Protein AF-A0A816H040-F1 (afdb_monomer_lite)

Radius of gyration: 52.84 Å; chains: 1; bounding box: 89×34×152 Å

Sequence (309 aa):
RAFEEQKEHPLVVIYVFGHQNGRIRNEDIVTFQAIHNAYTLSPDSLIIIVNGLPPDRPNTYNKKTRAALIDLLGMKLDQICYIDHLNSVDIHQEDVRKYLIDTILNVHPRIHIKTNNINLMSDDIFELKDDLDILKIQINNERYEHEDVIGSMEREYEAVQRLSVLRRLFCQGKADLYRLKSFREQERHLISVIGQWEAEEIAYADDHSSDHYILAVTNKQDAQEQLTKNFAIQCQINVALNVCQKDIEQICFELEQIYDGRFDRGYEPIREYYVLLDNLRFDPTVIDVQHDFISNLCAFTCRRYGNID

pLDDT: mean 76.69, std 12.18, range [34.47, 95.88]

Foldseek 3Di:
DPPPCPPQDFAAAEQEADDAALDGDPVSLVVVLLVCLQKVDDLLRYAYERAQHDPPDDPCVVVVVQVVCCVSNVHDHPHYHYYNHCDDPDPCNVVVVVVVVVSNVNGDTGGIDGDDDRDDCVVVVVVVVVVVVVVVVVVVVVVVVVVVVVLVVVLVVVLVVLLVVLVVLLVVLVVLLLVLLVLVVLLVVLVVLLVVLVVVLVVCVVPPPPPVNVVSVVVSVVSVVVNVVSVVSNVVSLVSLVVSLVSNLVSVVVNCVSVVVDPDPPPVSVVVVVVSLVCQVPVPSNVVVVDVSNVVSVVSCCVVPVPPD

Secondary structure (DSSP, 8-state):
--S-------B-EEEEE-SSTTPPPHHHHHHHHHHHHHB---GGGEEEEEES--TT--TTHHHHHHHHHHHHHTS---EEEEES-SS--STTHHHHHHHHHHHHHTS--B---B-S----HHHHHHHHHHHHHHHHHHHHHHHHHHHHHHHHHHHHHHHHHHHHHHHHHHHHHHHHHHHHHHHHHHHHHHHHHHHHHHHHHHHHTTS--HHHHHHHHHHHHHHHHHHHHHHHHHHHHHHHHHHHHHHHHHHHHHHHHHTTT---TT-HHHHHHHHHHHHHHT-HHHHTT--HHHHHHHHHHHHHHTT--

Structure (mmCIF, N/CA/C/O backbone):
data_AF-A0A816H040-F1
#
_entry.id   AF-A0A816H040-F1
#
loop_
_atom_site.group_PDB
_atom_site.id
_atom_site.type_symbol
_atom_site.label_atom_id
_atom_site.label_alt_id
_atom_site.label_comp_id
_atom_site.label_asym_id
_atom_site.label_entity_id
_atom_site.label_seq_id
_atom_site.pdbx_PDB_ins_code
_atom_site.Cartn_x
_atom_site.Cartn_y
_atom_site.Cartn_z
_atom_site.occupancy
_atom_site.B_iso_or_equiv
_atom_site.auth_seq_id
_atom_site.auth_comp_id
_atom_site.auth_asym_id
_atom_site.auth_atom_id
_atom_site.pdbx_PDB_model_num
ATOM 1 N N . ARG A 1 1 ? -1.262 -13.563 61.301 1.00 40.53 1 ARG A N 1
ATOM 2 C CA . ARG A 1 1 ? -1.978 -14.601 62.092 1.00 40.53 1 ARG A CA 1
ATOM 3 C C . ARG A 1 1 ? -2.795 -13.997 63.254 1.00 40.53 1 ARG A C 1
ATOM 5 O O . ARG A 1 1 ? -2.805 -14.558 64.337 1.00 40.53 1 ARG A O 1
ATOM 12 N N . ALA A 1 2 ? -3.500 -12.875 63.052 1.00 34.47 2 ALA A N 1
ATOM 13 C CA . ALA A 1 2 ? -4.364 -12.293 64.094 1.00 34.47 2 ALA A CA 1
ATOM 14 C C . ALA A 1 2 ? -5.524 -11.441 63.528 1.00 34.47 2 ALA A C 1
ATOM 16 O O . ALA A 1 2 ? -5.900 -10.456 64.146 1.00 34.47 2 ALA A O 1
ATOM 17 N N . PHE A 1 3 ? -6.058 -11.779 62.345 1.00 35.56 3 PHE A N 1
ATOM 18 C CA . PHE A 1 3 ? -7.178 -11.046 61.722 1.00 35.56 3 PHE A CA 1
ATOM 19 C C . PHE A 1 3 ? -8.065 -11.926 60.813 1.00 35.56 3 PHE A C 1
ATOM 21 O O . PHE A 1 3 ? -8.621 -11.440 59.840 1.00 35.56 3 PHE A O 1
ATOM 28 N N . GLU A 1 4 ? -8.214 -13.222 61.101 1.00 39.16 4 GLU A N 1
ATOM 29 C CA . GLU A 1 4 ? -9.004 -14.138 60.248 1.00 39.16 4 GLU A CA 1
ATOM 30 C C . GLU A 1 4 ? -9.988 -14.997 61.048 1.00 39.16 4 GLU A C 1
ATOM 32 O O . GLU A 1 4 ? -10.098 -16.198 60.856 1.00 39.16 4 GLU A O 1
ATOM 37 N N . GLU A 1 5 ? -10.744 -14.360 61.936 1.00 41.06 5 GLU A N 1
ATOM 38 C CA . GLU A 1 5 ? -12.067 -14.862 62.316 1.00 41.06 5 GLU A CA 1
ATOM 39 C C . GLU A 1 5 ? -13.036 -13.675 62.300 1.00 41.06 5 GLU A C 1
ATOM 41 O O . GLU A 1 5 ? -13.530 -13.215 63.330 1.00 41.06 5 GLU A O 1
ATOM 46 N N . GLN A 1 6 ? -13.289 -13.118 61.108 1.00 48.69 6 GLN A N 1
ATOM 47 C CA . GLN A 1 6 ? -14.525 -12.365 60.908 1.00 48.69 6 GLN A CA 1
ATOM 48 C C . GLN A 1 6 ? -15.658 -13.377 61.050 1.00 48.69 6 GLN A C 1
ATOM 50 O O . GLN A 1 6 ? -15.908 -14.169 60.147 1.00 48.69 6 GLN A O 1
ATOM 55 N N . LYS A 1 7 ? -16.312 -13.389 62.216 1.00 52.31 7 LYS A N 1
ATOM 56 C CA . LYS A 1 7 ? -17.579 -14.098 62.384 1.00 52.31 7 LYS A CA 1
ATOM 57 C C . LYS A 1 7 ? -18.504 -13.647 61.261 1.00 52.31 7 LYS A C 1
ATOM 59 O O . LYS A 1 7 ? -18.807 -12.461 61.142 1.00 52.31 7 LYS A O 1
ATOM 64 N N . GLU A 1 8 ? -18.906 -14.591 60.425 1.00 66.25 8 GLU A N 1
ATOM 65 C CA . GLU A 1 8 ? -19.856 -14.359 59.351 1.00 66.25 8 GLU A CA 1
ATOM 66 C C . GLU A 1 8 ? -21.200 -13.976 59.975 1.00 66.25 8 GLU A C 1
ATOM 68 O O . GLU A 1 8 ? -21.950 -14.812 60.482 1.00 66.25 8 GLU A O 1
ATOM 73 N N . HIS A 1 9 ? -21.473 -12.677 60.023 1.00 72.62 9 HIS A N 1
ATOM 74 C CA . HIS A 1 9 ? -22.739 -12.171 60.520 1.00 72.62 9 HIS A CA 1
ATOM 75 C C . HIS A 1 9 ? -23.767 -12.209 59.388 1.00 72.62 9 HIS A C 1
ATOM 77 O O . HIS A 1 9 ? -23.449 -11.821 58.263 1.00 72.62 9 HIS A O 1
ATOM 83 N N . PRO A 1 10 ? -24.996 -12.676 59.651 1.00 82.31 10 PRO A N 1
ATOM 84 C CA . PRO A 1 10 ? -26.042 -12.633 58.650 1.00 82.31 10 PRO A CA 1
ATOM 85 C C . PRO A 1 10 ? -26.459 -11.173 58.418 1.00 82.31 10 PRO A C 1
ATOM 87 O O . PRO A 1 10 ? -26.699 -10.422 59.365 1.00 82.31 10 PRO A O 1
ATOM 90 N N . LEU A 1 11 ? -26.518 -10.768 57.151 1.00 85.38 11 LEU A N 1
ATOM 91 C CA . LEU A 1 11 ? -26.753 -9.396 56.706 1.00 85.38 11 LEU A CA 1
ATOM 92 C C . LEU A 1 11 ? -27.928 -9.346 55.723 1.00 85.38 11 LEU A C 1
ATOM 94 O O . LEU A 1 11 ? -28.229 -10.316 55.020 1.00 85.38 11 LEU A O 1
ATOM 98 N N . VAL A 1 12 ? -28.576 -8.185 55.672 1.00 87.00 12 VAL A N 1
ATOM 99 C CA . VAL A 1 12 ? -29.529 -7.813 54.622 1.00 87.00 12 VAL A CA 1
ATOM 100 C C . VAL A 1 12 ? -28.798 -6.915 53.635 1.00 87.00 12 VAL A C 1
ATOM 102 O O . VAL A 1 12 ? -28.143 -5.953 54.041 1.00 87.00 12 VAL A O 1
ATOM 105 N N . VAL A 1 13 ? -28.897 -7.229 52.347 1.00 88.06 13 VAL A N 1
ATOM 106 C CA . VAL A 1 13 ? -28.275 -6.442 51.281 1.00 88.06 13 VAL A CA 1
ATOM 107 C C . VAL A 1 13 ? -29.323 -5.517 50.692 1.00 88.06 13 VAL A C 1
ATOM 109 O O . VAL A 1 13 ? -30.398 -5.956 50.294 1.00 88.06 13 VAL A O 1
ATOM 112 N N . ILE A 1 14 ? -29.006 -4.228 50.643 1.00 90.00 14 ILE A N 1
ATOM 113 C CA . ILE A 1 14 ? -29.866 -3.211 50.047 1.00 90.00 14 ILE A CA 1
ATOM 114 C C . ILE A 1 14 ? -29.161 -2.694 48.802 1.00 90.00 14 ILE A C 1
ATOM 116 O O . ILE A 1 14 ? -28.048 -2.176 48.896 1.00 90.00 14 ILE A O 1
ATOM 120 N N . TYR A 1 15 ? -29.813 -2.819 47.649 1.00 90.50 15 TYR A N 1
ATOM 121 C CA . TYR A 1 15 ? -29.325 -2.251 46.398 1.00 90.50 15 TYR A CA 1
ATOM 122 C C . TYR A 1 15 ? -30.301 -1.202 45.879 1.00 90.50 15 TYR A C 1
ATOM 124 O O . TYR A 1 15 ? -31.505 -1.445 45.788 1.00 90.50 15 TYR A O 1
ATOM 132 N N . VAL A 1 16 ? -29.782 -0.024 45.543 1.00 89.19 16 VAL A N 1
ATOM 133 C CA . VAL A 1 16 ? -30.593 1.127 45.145 1.00 89.19 16 VAL A CA 1
ATOM 134 C C . VAL A 1 16 ? -30.378 1.408 43.663 1.00 89.19 16 VAL A C 1
ATOM 136 O O . VAL A 1 16 ? -29.292 1.813 43.261 1.00 89.19 16 VAL A O 1
ATOM 139 N N . PHE A 1 17 ? -31.423 1.226 42.859 1.00 87.56 17 PHE A N 1
ATOM 140 C CA . PHE A 1 17 ? -31.475 1.673 41.470 1.00 87.56 17 PHE A CA 1
ATOM 141 C C . PHE A 1 17 ? -32.019 3.098 41.385 1.00 87.56 17 PHE A C 1
ATOM 143 O O . PHE A 1 17 ? -33.023 3.437 42.020 1.00 87.56 17 PHE A O 1
ATOM 150 N N . GLY A 1 18 ? -31.415 3.898 40.508 1.00 72.38 18 GLY A N 1
ATOM 151 C CA . GLY A 1 18 ? -31.935 5.205 40.125 1.00 72.38 18 GLY A CA 1
ATOM 152 C C . GLY A 1 18 ? -31.454 6.363 41.004 1.00 72.38 18 GLY A C 1
ATOM 153 O O . GLY A 1 18 ? -31.547 6.360 42.233 1.00 72.38 18 GLY A O 1
ATOM 154 N N . HIS A 1 19 ? -30.977 7.409 40.328 1.00 63.38 19 HIS A N 1
ATOM 155 C CA . HIS A 1 19 ? -30.648 8.705 40.931 1.00 63.38 19 HIS A CA 1
ATOM 156 C C . HIS A 1 19 ? -31.547 9.842 40.405 1.00 63.38 19 HIS A C 1
ATOM 158 O O . HIS A 1 19 ? -31.715 10.853 41.078 1.00 63.38 19 HIS A O 1
ATOM 164 N N . GLN A 1 20 ? -32.156 9.678 39.219 1.00 66.50 20 GLN A N 1
ATOM 165 C CA . GLN A 1 20 ? -33.060 10.647 38.581 1.00 66.50 20 GLN A CA 1
ATOM 166 C C . GLN A 1 20 ? -34.203 9.918 37.847 1.00 66.50 20 GLN A C 1
ATOM 168 O O . GLN A 1 20 ? -33.944 9.062 36.998 1.00 66.50 20 GLN A O 1
ATOM 173 N N . ASN A 1 21 ? -35.458 10.269 38.146 1.00 66.69 21 ASN A N 1
ATOM 174 C CA . ASN A 1 21 ? -36.687 9.774 37.497 1.00 66.69 21 ASN A CA 1
ATOM 175 C C . ASN A 1 21 ? -36.922 8.247 37.538 1.00 66.69 21 ASN A C 1
ATOM 177 O O . ASN A 1 21 ? -37.656 7.721 36.700 1.00 66.69 21 ASN A O 1
ATOM 181 N N . GLY A 1 22 ? -36.299 7.510 38.467 1.00 69.56 22 GLY A N 1
ATOM 182 C CA . GLY A 1 22 ? -36.581 6.086 38.688 1.00 69.56 22 GLY A CA 1
ATOM 183 C C . GLY A 1 22 ? -36.179 5.182 37.526 1.00 69.56 22 GLY A C 1
ATOM 184 O O . GLY A 1 22 ? -36.571 4.014 37.491 1.00 69.56 22 GLY A O 1
ATOM 185 N N . ARG A 1 23 ? -35.418 5.720 36.564 1.00 81.25 23 ARG A N 1
ATOM 186 C CA . ARG A 1 23 ? -34.967 5.004 35.375 1.00 81.25 23 ARG A CA 1
ATOM 187 C C . ARG A 1 23 ? -33.744 4.166 35.723 1.00 81.25 23 ARG A C 1
ATOM 189 O O . ARG A 1 23 ? -32.697 4.711 36.056 1.00 81.25 23 ARG A O 1
ATOM 196 N N . ILE A 1 24 ? -33.892 2.854 35.581 1.00 84.88 24 ILE A N 1
ATOM 197 C CA . ILE A 1 24 ? -32.794 1.889 35.664 1.00 84.88 24 ILE A CA 1
ATOM 198 C C . ILE A 1 24 ? -31.878 2.121 34.463 1.00 84.88 24 ILE A C 1
ATOM 200 O O . ILE A 1 24 ? -32.357 2.137 33.321 1.00 84.88 24 ILE A O 1
ATOM 204 N N . ARG A 1 25 ? -30.586 2.336 34.709 1.00 85.31 25 ARG A N 1
ATOM 205 C CA . ARG A 1 25 ? -29.590 2.458 33.642 1.00 85.31 25 ARG A CA 1
ATOM 206 C C . ARG A 1 25 ? -28.792 1.168 33.494 1.00 85.31 25 ARG A C 1
ATOM 208 O O . ARG A 1 25 ? -28.748 0.343 34.403 1.00 85.31 25 ARG A O 1
ATOM 215 N N . ASN A 1 26 ? -28.147 1.004 32.343 1.00 84.56 26 ASN A N 1
ATOM 216 C CA . ASN A 1 26 ? -27.329 -0.178 32.080 1.00 84.56 26 ASN A CA 1
ATOM 217 C C . ASN A 1 26 ? -26.145 -0.265 33.052 1.00 84.56 26 ASN A C 1
ATOM 219 O O . ASN A 1 26 ? -25.793 -1.361 33.472 1.00 84.56 26 ASN A O 1
ATOM 223 N N . GLU A 1 27 ? -25.578 0.870 33.469 1.00 84.44 27 GLU A N 1
ATOM 224 C CA . GLU A 1 27 ? -24.453 0.899 34.411 1.00 84.44 27 GLU A CA 1
ATOM 225 C C . GLU A 1 27 ? -24.855 0.362 35.796 1.00 84.44 27 GLU A C 1
ATOM 227 O O . GLU A 1 27 ? -24.084 -0.364 36.429 1.00 84.44 27 GLU A O 1
ATOM 232 N N . ASP A 1 28 ? -26.087 0.652 36.239 1.00 85.62 28 ASP A N 1
ATOM 233 C CA . ASP A 1 28 ? -26.637 0.128 37.495 1.00 85.62 28 ASP A CA 1
ATOM 234 C C . ASP A 1 28 ? -26.821 -1.396 37.429 1.00 85.62 28 ASP A C 1
ATOM 236 O O . ASP A 1 28 ? -26.607 -2.089 38.423 1.00 85.62 28 ASP A O 1
ATOM 240 N N . ILE A 1 29 ? -27.216 -1.924 36.264 1.00 87.12 29 ILE A N 1
ATOM 241 C CA . ILE A 1 29 ? -27.386 -3.368 36.034 1.00 87.12 29 ILE A CA 1
ATOM 242 C C . ILE A 1 29 ? -26.026 -4.062 36.044 1.00 87.12 29 ILE A C 1
ATOM 244 O O . ILE A 1 29 ? -25.868 -5.067 36.732 1.00 87.12 29 ILE A O 1
ATOM 248 N N . VAL A 1 30 ? -25.040 -3.511 35.330 1.00 85.62 30 VAL A N 1
ATOM 249 C CA . VAL A 1 30 ? -23.674 -4.058 35.284 1.00 85.62 30 VAL A CA 1
ATOM 250 C C . VAL A 1 30 ? -23.053 -4.062 36.679 1.00 85.62 30 VAL A C 1
ATOM 252 O O . VAL A 1 30 ? -22.473 -5.063 37.091 1.00 85.62 30 VAL A O 1
ATOM 255 N N . THR A 1 31 ? -23.235 -2.983 37.444 1.00 86.31 31 THR A N 1
ATOM 256 C CA . THR A 1 31 ? -22.734 -2.889 38.822 1.00 86.31 31 THR A CA 1
ATOM 257 C C . THR A 1 31 ? -23.418 -3.906 39.732 1.00 86.31 31 THR A C 1
ATOM 259 O O . THR A 1 31 ? -22.741 -4.607 40.486 1.00 86.31 31 THR A O 1
ATOM 262 N N . PHE A 1 32 ? -24.743 -4.051 39.630 1.00 89.06 32 PHE A N 1
ATOM 263 C CA . PHE A 1 32 ? -25.470 -5.071 40.381 1.00 89.06 32 PHE A CA 1
ATOM 264 C C . PHE A 1 32 ? -24.975 -6.475 40.033 1.00 89.06 32 PHE A C 1
ATOM 266 O O . PHE A 1 32 ? -24.676 -7.247 40.937 1.00 89.06 32 PHE A O 1
ATOM 273 N N . GLN A 1 33 ? -24.862 -6.807 38.745 1.00 87.44 33 GLN A N 1
ATOM 274 C CA . GLN A 1 33 ? -24.402 -8.118 38.288 1.00 87.44 33 GLN A CA 1
ATOM 275 C C . GLN A 1 33 ? -22.971 -8.400 38.748 1.00 87.44 33 GLN A C 1
ATOM 277 O O . GLN A 1 33 ? -22.689 -9.506 39.196 1.00 87.44 33 GLN A O 1
ATOM 282 N N . ALA A 1 34 ? -22.079 -7.408 38.718 1.00 85.56 34 ALA A N 1
ATOM 283 C CA . ALA A 1 34 ? -20.720 -7.558 39.229 1.00 85.56 34 ALA A CA 1
ATOM 284 C C . ALA A 1 34 ? -20.710 -7.885 40.733 1.00 85.56 34 ALA A C 1
ATOM 286 O O . ALA A 1 34 ? -20.011 -8.804 41.160 1.00 85.56 34 ALA A O 1
ATOM 287 N N . ILE A 1 35 ? -21.534 -7.196 41.531 1.00 88.00 35 ILE A N 1
ATOM 288 C CA . ILE A 1 35 ? -21.684 -7.478 42.967 1.00 88.00 35 ILE A CA 1
ATOM 289 C C . ILE A 1 35 ? -22.340 -8.848 43.186 1.00 88.00 35 ILE A C 1
ATOM 291 O O . ILE A 1 35 ? -21.856 -9.626 44.000 1.00 88.00 35 ILE A O 1
ATOM 295 N N . HIS A 1 36 ? -23.399 -9.177 42.449 1.00 87.38 36 HIS A N 1
ATOM 296 C CA . HIS A 1 36 ? -24.105 -10.459 42.533 1.00 87.38 36 HIS A CA 1
ATOM 297 C C . HIS A 1 36 ? -23.237 -11.652 42.103 1.00 87.38 36 HIS A C 1
ATOM 299 O O . HIS A 1 36 ? -23.379 -12.748 42.627 1.00 87.38 36 HIS A O 1
ATOM 305 N N . ASN A 1 37 ? -22.306 -11.451 41.174 1.00 85.12 37 ASN A N 1
ATOM 306 C CA . ASN A 1 37 ? -21.348 -12.481 40.780 1.00 85.12 37 ASN A CA 1
ATOM 307 C C . ASN A 1 37 ? -20.194 -12.602 41.785 1.00 85.12 37 ASN A C 1
ATOM 309 O O . ASN A 1 37 ? -19.606 -13.676 41.925 1.00 85.12 37 ASN A O 1
ATOM 313 N N . ALA A 1 38 ? -19.846 -11.507 42.467 1.00 87.38 38 ALA A N 1
ATOM 314 C CA . ALA A 1 38 ? -18.820 -11.491 43.504 1.00 87.38 38 ALA A CA 1
ATOM 315 C C . ALA A 1 38 ? -19.307 -12.061 44.839 1.00 87.38 38 ALA A C 1
ATOM 317 O O . ALA A 1 38 ? -18.513 -12.673 45.551 1.00 87.38 38 ALA A O 1
ATOM 318 N N . TYR A 1 39 ? -20.586 -11.882 45.163 1.00 86.75 39 TYR A N 1
ATOM 319 C CA . TYR A 1 39 ? -21.227 -12.347 46.388 1.00 86.75 39 TYR A CA 1
ATOM 320 C C . TYR A 1 39 ? -22.420 -13.226 46.036 1.00 86.75 39 TYR A C 1
ATOM 322 O O . TYR A 1 39 ? -23.306 -12.771 45.324 1.00 86.75 39 TYR A O 1
ATOM 330 N N . THR A 1 40 ? -22.515 -14.436 46.586 1.00 82.25 40 THR A N 1
ATOM 331 C CA . THR A 1 40 ? -23.682 -15.315 46.373 1.00 82.25 40 THR A CA 1
ATOM 332 C C . THR A 1 40 ? -24.927 -14.762 47.085 1.00 82.25 40 THR A C 1
ATOM 334 O O . THR A 1 40 ? -25.308 -15.238 48.156 1.00 82.25 40 THR A O 1
ATOM 337 N N . LEU A 1 41 ? -25.548 -13.722 46.518 1.00 85.50 41 LEU A N 1
ATOM 338 C CA . LEU A 1 41 ? -26.665 -13.014 47.140 1.00 85.50 41 LEU A CA 1
ATOM 339 C C . LEU A 1 41 ? -27.923 -13.882 47.126 1.00 85.50 41 LEU A C 1
ATOM 341 O O . LEU A 1 41 ? -28.444 -14.228 46.065 1.00 85.50 41 LEU A O 1
ATOM 345 N N . SER A 1 42 ? -28.452 -14.185 48.312 1.00 85.81 42 SER A N 1
ATOM 346 C CA . SER A 1 42 ? -29.745 -14.862 48.428 1.00 85.81 42 SER A CA 1
ATOM 347 C C . SER A 1 42 ? -30.905 -13.878 48.192 1.00 85.81 42 SER A C 1
ATOM 349 O O . SER A 1 42 ? -30.950 -12.847 48.880 1.00 85.81 42 SER A O 1
ATOM 351 N N . PRO A 1 43 ? -31.872 -14.195 47.301 1.00 86.50 43 PRO A N 1
ATOM 352 C CA . PRO A 1 43 ? -33.068 -13.380 47.063 1.00 86.50 43 PRO A CA 1
ATOM 353 C C . PRO A 1 43 ? -33.827 -13.007 48.343 1.00 86.50 43 PRO A C 1
ATOM 355 O O . PRO A 1 43 ? -34.248 -11.865 48.497 1.00 86.50 43 PRO A O 1
ATOM 358 N N . ASP A 1 44 ? -33.915 -13.941 49.296 1.00 88.12 44 ASP A N 1
ATOM 359 C CA . ASP A 1 44 ? -34.647 -13.785 50.564 1.00 88.12 44 ASP A CA 1
ATOM 360 C C . ASP A 1 44 ? -34.052 -12.719 51.497 1.00 88.12 44 ASP A C 1
ATOM 362 O O . ASP A 1 44 ? -34.672 -12.346 52.494 1.00 88.12 44 ASP A O 1
ATOM 366 N N . SER A 1 45 ? -32.822 -12.291 51.209 1.00 89.88 45 SER A N 1
ATOM 367 C CA . SER A 1 45 ? -32.027 -11.347 52.001 1.00 89.88 45 SER A CA 1
ATOM 368 C C . SER A 1 45 ? -31.665 -10.074 51.230 1.00 89.88 45 SER A C 1
ATOM 370 O O . SER A 1 45 ? -30.887 -9.255 51.724 1.00 89.88 45 SER A O 1
ATOM 372 N N . LEU A 1 46 ? -32.203 -9.924 50.015 1.00 90.94 46 LEU A N 1
ATOM 373 C CA . LEU A 1 46 ? -31.955 -8.807 49.113 1.00 90.94 46 LEU A CA 1
ATOM 374 C C . LEU A 1 46 ? -33.184 -7.895 49.056 1.00 90.94 46 LEU A C 1
ATOM 376 O O . LEU A 1 46 ? -34.286 -8.330 48.729 1.00 90.94 46 LEU A O 1
ATOM 380 N N . ILE A 1 47 ? -32.969 -6.609 49.313 1.00 92.19 47 ILE A N 1
ATOM 381 C CA . ILE A 1 47 ? -33.961 -5.552 49.120 1.00 92.19 47 ILE A CA 1
ATOM 382 C C . ILE A 1 47 ? -33.514 -4.700 47.945 1.00 92.19 47 ILE A C 1
ATOM 384 O O . ILE A 1 47 ? -32.423 -4.124 47.958 1.00 92.19 47 ILE A O 1
ATOM 388 N N . ILE A 1 48 ? -34.381 -4.581 46.945 1.00 91.88 48 ILE A N 1
ATOM 389 C CA . ILE A 1 48 ? -34.167 -3.674 45.824 1.00 91.88 48 ILE A CA 1
ATOM 390 C C . ILE A 1 48 ? -34.989 -2.413 46.036 1.00 91.88 48 ILE A C 1
ATOM 392 O O . ILE A 1 48 ? -36.203 -2.470 46.193 1.00 91.88 48 ILE A O 1
ATOM 396 N N . ILE A 1 49 ? -34.337 -1.258 46.002 1.00 91.12 49 ILE A N 1
ATOM 397 C CA . ILE A 1 49 ? -34.996 0.043 46.074 1.00 91.12 49 ILE A CA 1
ATOM 398 C C . ILE A 1 49 ? -34.932 0.685 44.693 1.00 91.12 49 ILE A C 1
ATOM 400 O O . ILE A 1 49 ? -33.851 0.866 44.146 1.00 91.12 49 ILE A O 1
ATOM 404 N N . VAL A 1 50 ? -36.079 1.068 44.139 1.00 90.44 50 VAL A N 1
ATOM 405 C CA . VAL A 1 50 ? -36.165 1.939 42.963 1.00 90.44 50 VAL A CA 1
ATOM 406 C C . VAL A 1 50 ? -36.463 3.346 43.462 1.00 90.44 50 VAL A C 1
ATOM 408 O O . VAL A 1 50 ? -37.576 3.629 43.910 1.00 90.44 50 VAL A O 1
ATOM 411 N N . ASN A 1 51 ? -35.451 4.206 43.417 1.00 89.25 51 ASN A N 1
ATOM 412 C CA . ASN A 1 51 ? -35.494 5.567 43.937 1.00 89.25 51 ASN A CA 1
ATOM 413 C C . ASN A 1 51 ? -35.731 6.596 42.820 1.00 89.25 51 ASN A C 1
ATOM 415 O O . ASN A 1 51 ? -35.276 6.422 41.687 1.00 89.25 51 ASN A O 1
ATOM 419 N N . GLY A 1 52 ? -36.382 7.712 43.150 1.00 84.94 52 GLY A N 1
ATOM 420 C CA . GLY A 1 52 ? -36.530 8.843 42.238 1.00 84.94 52 GLY A CA 1
ATOM 421 C C . GLY A 1 52 ? -37.742 8.735 41.320 1.00 84.94 52 GLY A C 1
ATOM 422 O O . GLY A 1 52 ? -37.641 9.199 40.193 1.00 84.94 52 GLY A O 1
ATOM 423 N N . LEU A 1 53 ? -38.822 8.052 41.703 1.00 86.25 53 LEU A N 1
ATOM 424 C CA . LEU A 1 53 ? -39.918 7.721 40.782 1.00 86.25 53 LEU A CA 1
ATOM 425 C C . LEU A 1 53 ? -40.559 8.955 40.123 1.00 86.25 53 LEU A C 1
ATOM 427 O O . LEU A 1 53 ? -40.712 9.989 40.768 1.00 86.25 53 LEU A O 1
ATOM 431 N N . PRO A 1 54 ? -41.008 8.846 38.858 1.00 83.06 54 PRO A N 1
ATOM 432 C CA . PRO A 1 54 ? -41.679 9.956 38.201 1.00 83.06 54 PRO A CA 1
ATOM 433 C C . PRO A 1 54 ? -43.037 10.248 38.874 1.00 83.06 54 PRO A C 1
ATOM 435 O O . PRO A 1 54 ? -43.775 9.296 39.174 1.00 83.06 54 PRO A O 1
ATOM 438 N N . PRO A 1 55 ? -43.388 11.532 39.093 1.00 80.19 55 PRO A N 1
ATOM 439 C CA . PRO A 1 55 ? -44.646 11.920 39.734 1.00 80.19 55 PRO A CA 1
ATOM 440 C C . PRO A 1 55 ? -45.867 11.541 38.881 1.00 80.19 55 PRO A C 1
ATOM 442 O O . PRO A 1 55 ? -46.854 11.041 39.410 1.00 80.19 55 PRO A O 1
ATOM 445 N N . ASP A 1 56 ? -45.756 11.639 37.553 1.00 84.62 56 ASP A N 1
ATOM 446 C CA . ASP A 1 56 ? -46.837 11.328 36.603 1.00 84.62 56 ASP A CA 1
ATOM 447 C C . ASP A 1 56 ? -46.830 9.858 36.137 1.00 84.62 56 ASP A C 1
ATOM 449 O O . ASP A 1 56 ? -47.198 9.529 35.002 1.00 84.62 56 A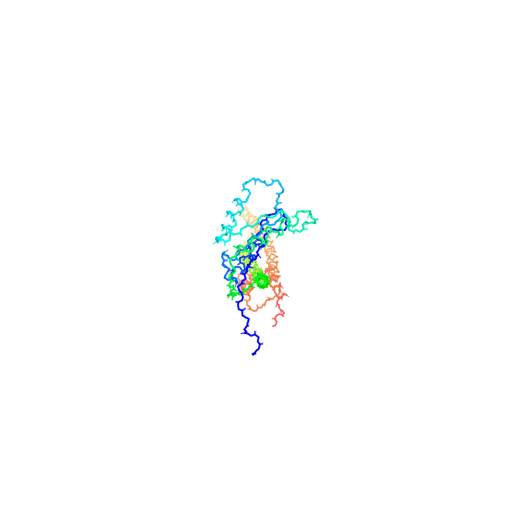SP A O 1
ATOM 453 N N . ARG A 1 57 ? -46.343 8.935 36.977 1.00 85.25 57 ARG A N 1
ATOM 454 C CA . ARG A 1 57 ? -46.206 7.525 36.588 1.00 85.25 57 ARG A CA 1
ATOM 455 C C . ARG A 1 57 ? -47.572 6.852 36.389 1.00 85.25 57 ARG A C 1
ATOM 457 O O . ARG A 1 57 ? -48.489 7.051 37.183 1.00 85.25 57 ARG A O 1
ATOM 464 N N . PRO A 1 58 ? -47.715 5.965 35.388 1.00 87.25 58 PRO A N 1
ATOM 465 C CA . PRO A 1 58 ? -48.939 5.191 35.230 1.00 87.25 58 PRO A CA 1
ATOM 466 C C . PRO A 1 58 ? -49.095 4.177 36.373 1.00 87.25 58 PRO A C 1
ATOM 468 O O . PRO A 1 58 ? -48.110 3.601 36.834 1.00 87.25 58 PRO A O 1
ATOM 471 N N . ASN A 1 59 ? -50.336 3.823 36.727 1.00 87.69 59 ASN A N 1
ATOM 472 C CA . ASN A 1 59 ? -50.644 2.799 37.747 1.00 87.69 59 ASN A CA 1
ATOM 473 C C . ASN A 1 59 ? -50.013 1.418 37.465 1.00 87.69 59 ASN A C 1
ATOM 475 O O . ASN A 1 59 ? -49.935 0.564 38.343 1.00 87.69 59 ASN A O 1
ATOM 479 N N . THR A 1 60 ? -49.554 1.178 36.232 1.00 90.44 60 THR A N 1
ATOM 480 C CA . THR A 1 60 ? -48.880 -0.064 35.824 1.00 90.44 60 THR A CA 1
ATOM 481 C C . THR A 1 60 ? -47.357 -0.027 35.974 1.00 90.44 60 THR A C 1
ATOM 483 O O . THR A 1 60 ? -46.720 -1.056 35.741 1.00 90.44 60 THR A O 1
ATOM 486 N N . TYR A 1 61 ? -46.768 1.110 36.367 1.00 87.62 61 TYR A N 1
ATOM 487 C CA . TYR A 1 61 ? -45.318 1.310 36.441 1.00 87.62 61 TYR A CA 1
ATOM 488 C C . TYR A 1 61 ? -44.638 0.227 37.281 1.00 87.62 61 TYR A C 1
ATOM 490 O O . TYR A 1 61 ? -43.817 -0.517 36.758 1.00 87.62 61 TYR A O 1
ATOM 498 N N . ASN A 1 62 ? -45.056 0.050 38.539 1.00 88.81 62 ASN A N 1
ATOM 499 C CA . ASN A 1 62 ? -44.430 -0.906 39.458 1.00 88.81 62 ASN A CA 1
ATOM 500 C C . ASN A 1 62 ? -44.453 -2.336 38.896 1.00 88.81 62 ASN A C 1
ATOM 502 O O . ASN A 1 62 ? -43.448 -3.039 38.936 1.00 88.81 62 ASN A O 1
ATOM 506 N N . LYS A 1 63 ? -45.574 -2.757 38.293 1.00 89.38 63 LYS A N 1
ATOM 507 C CA . LYS A 1 63 ? -45.697 -4.094 37.690 1.00 89.38 63 LYS A CA 1
ATOM 508 C C . LYS A 1 63 ? -44.743 -4.275 36.505 1.00 89.38 63 LYS A C 1
ATOM 510 O O . LYS A 1 63 ? -44.103 -5.318 36.404 1.00 89.38 63 LYS A O 1
ATOM 515 N N . LYS A 1 64 ? -44.640 -3.271 35.625 1.00 89.31 64 LYS A N 1
ATOM 516 C CA . LYS A 1 64 ? -43.740 -3.306 34.461 1.00 89.31 64 LYS A CA 1
ATOM 517 C C . LYS A 1 64 ? -42.272 -3.279 34.881 1.00 89.31 64 LYS A C 1
ATOM 519 O O . LYS A 1 64 ? -41.499 -4.101 34.409 1.00 89.31 64 LYS A O 1
ATOM 524 N N . THR A 1 65 ? -41.910 -2.388 35.801 1.00 88.50 65 THR A N 1
ATOM 525 C CA . THR A 1 65 ? -40.541 -2.256 36.316 1.00 88.50 65 THR A CA 1
ATOM 526 C C . THR A 1 65 ? -40.101 -3.514 37.058 1.00 88.50 65 THR A C 1
ATOM 528 O O . THR A 1 65 ? -38.971 -3.951 36.879 1.00 88.50 65 THR A O 1
ATOM 531 N N . ARG A 1 66 ? -40.992 -4.149 37.835 1.00 90.94 66 ARG A N 1
ATOM 532 C CA . ARG A 1 66 ? -40.708 -5.442 38.476 1.00 90.94 66 ARG A CA 1
ATOM 533 C C . ARG A 1 66 ? -40.419 -6.536 37.455 1.00 90.94 66 ARG A C 1
ATOM 535 O O . ARG A 1 66 ? -39.425 -7.232 37.608 1.00 90.94 66 ARG A O 1
ATOM 542 N N . ALA A 1 67 ? -41.269 -6.686 36.437 1.00 89.94 67 ALA A N 1
ATOM 543 C CA . ALA A 1 67 ? -41.058 -7.687 35.391 1.00 89.94 67 ALA A CA 1
ATOM 544 C C . ALA A 1 67 ? -39.723 -7.455 34.665 1.00 89.94 67 ALA A C 1
ATOM 546 O O . ALA A 1 67 ? -38.923 -8.374 34.558 1.00 89.94 67 ALA A O 1
ATOM 547 N N . ALA A 1 68 ? -39.441 -6.205 34.285 1.00 88.00 68 ALA A N 1
ATOM 548 C CA . ALA A 1 68 ? -38.182 -5.844 33.642 1.00 88.00 68 ALA A CA 1
ATOM 549 C C . ALA A 1 68 ? -36.959 -6.133 34.527 1.00 88.00 68 ALA A C 1
ATOM 551 O O . ALA A 1 68 ? -35.977 -6.671 34.037 1.00 88.00 68 ALA A O 1
ATOM 552 N N . LEU A 1 69 ? -37.006 -5.813 35.826 1.00 88.69 69 LEU A N 1
ATOM 553 C CA . LEU A 1 69 ? -35.907 -6.109 36.751 1.00 88.69 69 LEU A CA 1
ATOM 554 C C . LEU A 1 69 ? -35.693 -7.613 36.941 1.00 88.69 69 LEU A C 1
ATOM 556 O O . LEU A 1 69 ? -34.550 -8.051 36.979 1.00 88.69 69 LEU A O 1
ATOM 560 N N . ILE A 1 70 ? -36.763 -8.404 37.044 1.00 90.56 70 ILE A N 1
ATOM 561 C CA . ILE A 1 70 ? -36.651 -9.868 37.143 1.00 90.56 70 ILE A CA 1
ATOM 562 C C . ILE A 1 70 ? -35.978 -10.429 35.886 1.00 90.56 70 ILE A C 1
ATOM 564 O O . ILE A 1 70 ? -35.054 -11.231 36.004 1.00 90.56 70 ILE A O 1
ATOM 568 N N . ASP A 1 71 ? -36.390 -9.966 34.704 1.00 88.25 71 ASP A N 1
ATOM 569 C CA . ASP A 1 71 ? -35.818 -10.411 33.431 1.00 88.25 71 ASP A CA 1
ATOM 570 C C . ASP A 1 71 ? -34.348 -9.979 33.281 1.00 88.25 71 ASP A C 1
ATOM 572 O O . ASP A 1 71 ? -33.507 -10.777 32.877 1.00 88.25 71 ASP A O 1
ATOM 576 N N . LEU A 1 72 ? -34.015 -8.733 33.642 1.00 86.31 72 LEU A N 1
ATOM 577 C CA . LEU A 1 72 ? -32.663 -8.171 33.510 1.00 86.31 72 LEU A CA 1
ATOM 578 C C . LEU A 1 72 ? -31.663 -8.756 34.511 1.00 86.31 72 LEU A C 1
ATOM 580 O O . LEU A 1 72 ? -30.486 -8.919 34.189 1.00 86.31 72 LEU A O 1
ATOM 584 N N . LEU A 1 73 ? -32.113 -9.034 35.736 1.00 86.25 73 LEU A N 1
ATOM 585 C CA . LEU A 1 73 ? -31.259 -9.574 36.793 1.00 86.25 73 LEU A CA 1
ATOM 586 C C . LEU A 1 73 ? -31.255 -11.107 36.813 1.00 86.25 73 LEU A C 1
ATOM 588 O O . LEU A 1 73 ? -30.416 -11.698 37.484 1.00 86.25 73 LEU A O 1
ATOM 592 N N . GLY A 1 74 ? -32.178 -11.756 36.094 1.00 86.12 74 GLY A N 1
ATOM 593 C CA . GLY A 1 74 ? -32.259 -13.215 35.993 1.00 86.12 74 GLY A CA 1
ATOM 594 C C . GLY A 1 74 ? -32.583 -13.916 37.315 1.00 86.12 74 GLY A C 1
ATOM 595 O O . GLY A 1 74 ? -32.348 -15.115 37.453 1.00 86.12 74 GLY A O 1
ATOM 596 N N . MET A 1 75 ? -33.113 -13.188 38.301 1.00 86.12 75 MET A N 1
ATOM 597 C CA . MET A 1 75 ? -33.399 -13.707 39.636 1.00 86.12 75 MET A CA 1
ATOM 598 C C . MET A 1 75 ? -34.794 -13.306 40.103 1.00 86.12 75 MET A C 1
ATOM 600 O O . MET A 1 75 ? -35.354 -12.287 39.694 1.00 86.12 75 MET A O 1
ATOM 604 N N . LYS A 1 76 ? -35.365 -14.109 41.002 1.00 87.56 76 LYS A N 1
ATOM 605 C CA . LYS A 1 76 ? -36.608 -13.733 41.674 1.00 87.56 76 LYS A CA 1
ATOM 606 C C . LYS A 1 76 ? -36.333 -12.582 42.631 1.00 87.56 76 LYS A C 1
ATOM 608 O O . LYS A 1 76 ? -35.348 -12.598 43.360 1.00 87.56 76 LYS A O 1
ATOM 613 N N . LEU A 1 77 ? -37.222 -11.598 42.610 1.00 86.81 77 LEU A N 1
ATOM 614 C CA . LEU A 1 77 ? -37.153 -10.412 43.451 1.00 86.81 77 LEU A CA 1
ATOM 615 C C . LEU A 1 77 ? -38.418 -10.353 44.292 1.00 86.81 77 LEU A C 1
ATOM 617 O O . LEU A 1 77 ? -39.496 -10.011 43.786 1.00 86.81 77 LEU A O 1
ATOM 621 N N . ASP A 1 78 ? -38.285 -10.717 45.562 1.00 83.31 78 ASP A N 1
ATOM 622 C CA . ASP A 1 78 ? -39.417 -10.783 46.484 1.00 83.31 78 ASP A CA 1
ATOM 623 C C . ASP A 1 78 ? -39.692 -9.425 47.131 1.00 83.31 78 ASP A C 1
ATOM 625 O O . ASP A 1 78 ? -40.854 -9.050 47.292 1.00 83.31 78 ASP A O 1
ATOM 629 N N . GLN A 1 79 ? -38.636 -8.650 47.395 1.00 87.69 79 GLN A N 1
ATOM 630 C CA . GLN A 1 79 ? -38.701 -7.368 48.093 1.00 87.69 79 GLN A CA 1
ATOM 631 C C . GLN A 1 79 ? -38.222 -6.229 47.185 1.00 87.69 79 GLN A C 1
ATOM 633 O O . GLN A 1 79 ? -37.021 -6.005 47.021 1.00 87.69 79 GLN A O 1
ATOM 638 N N . ILE A 1 80 ? -39.177 -5.510 46.582 1.00 89.75 80 ILE A N 1
ATOM 639 C CA . ILE A 1 80 ? -38.906 -4.291 45.807 1.00 89.75 80 ILE A CA 1
ATOM 640 C C . ILE A 1 80 ? -39.646 -3.111 46.435 1.00 89.75 80 ILE A C 1
ATOM 642 O O . ILE A 1 80 ? -40.878 -3.092 46.476 1.00 89.75 80 ILE A O 1
ATOM 646 N N . CYS A 1 81 ? -38.885 -2.109 46.860 1.00 89.94 81 CYS A N 1
ATOM 647 C CA . CYS A 1 81 ? -39.379 -0.849 47.394 1.00 89.94 81 CYS A CA 1
ATOM 648 C C . CYS A 1 81 ? -39.384 0.217 46.302 1.00 89.94 81 CYS A C 1
ATOM 650 O O . CYS A 1 81 ? -38.376 0.453 45.639 1.00 89.94 81 CYS A O 1
ATOM 652 N N . TYR A 1 82 ? -40.508 0.904 46.152 1.00 89.12 82 TYR A N 1
ATOM 653 C CA . TYR A 1 82 ? -40.684 1.998 45.202 1.00 89.12 82 TYR A CA 1
ATOM 654 C C . TYR A 1 82 ? -40.736 3.306 45.990 1.00 89.12 82 TYR A C 1
ATOM 656 O O . TYR A 1 82 ? -41.676 3.509 46.755 1.00 89.12 82 TYR A O 1
ATOM 664 N N . ILE A 1 83 ? -39.724 4.165 45.831 1.00 87.12 83 ILE A N 1
ATOM 665 C CA . ILE A 1 83 ? -39.578 5.401 46.612 1.00 87.12 83 ILE A CA 1
ATOM 666 C C . ILE A 1 83 ? -39.493 6.606 45.681 1.00 87.12 83 ILE A C 1
ATOM 668 O O . ILE A 1 83 ? -38.661 6.644 44.774 1.00 87.12 83 ILE A O 1
ATOM 672 N N . ASP A 1 84 ? -40.333 7.607 45.939 1.00 82.06 84 ASP A N 1
ATOM 673 C CA . ASP A 1 84 ? -40.375 8.839 45.151 1.00 82.06 84 ASP A CA 1
ATOM 674 C C . ASP A 1 84 ? -39.059 9.612 45.276 1.00 82.06 84 ASP A C 1
ATOM 676 O O . ASP A 1 84 ? -38.388 9.795 44.269 1.00 82.06 84 ASP A O 1
ATOM 680 N N . HIS A 1 85 ? -38.606 9.950 46.489 1.00 77.06 85 HIS A N 1
ATOM 681 C CA . HIS A 1 85 ? -37.283 10.543 46.719 1.00 77.06 85 HIS A CA 1
ATOM 682 C C . HIS A 1 85 ? -36.697 10.130 48.078 1.00 77.06 85 HIS A C 1
ATOM 684 O O . HIS A 1 85 ? -37.263 10.430 49.123 1.00 77.06 85 HIS A O 1
ATOM 690 N N . LEU A 1 86 ? -35.526 9.482 48.078 1.00 72.19 86 LEU A N 1
ATOM 691 C CA . LEU A 1 86 ? -34.818 9.106 49.313 1.00 72.19 86 LEU A CA 1
ATOM 692 C C . LEU A 1 86 ? -34.161 10.313 50.026 1.00 72.19 86 LEU A C 1
ATOM 694 O O . LEU A 1 86 ? -33.937 10.265 51.232 1.00 72.19 86 LEU A O 1
ATOM 698 N N . ASN A 1 87 ? -33.861 11.387 49.279 1.00 65.75 87 ASN A N 1
ATOM 699 C CA . ASN A 1 87 ? -33.054 12.537 49.725 1.00 65.75 87 ASN A CA 1
ATOM 700 C C . ASN A 1 87 ? -33.818 13.880 49.759 1.00 65.75 87 ASN A C 1
ATOM 702 O O . ASN A 1 87 ? -33.187 14.933 49.847 1.00 65.75 87 ASN A O 1
ATOM 706 N N . SER A 1 88 ? -35.149 13.892 49.646 1.00 63.84 88 SER A N 1
ATOM 707 C CA . SER A 1 88 ? -35.920 15.141 49.739 1.00 63.84 88 SER A CA 1
ATOM 708 C C . SER A 1 88 ? -35.986 15.636 51.188 1.00 63.84 88 SER A C 1
ATOM 710 O O . SER A 1 88 ? -36.219 14.847 52.100 1.00 63.84 88 SER A O 1
ATOM 712 N N . VAL A 1 89 ? -35.847 16.948 51.401 1.00 60.06 89 VAL A N 1
ATOM 713 C CA . VAL A 1 89 ? -35.958 17.634 52.714 1.00 60.06 89 VAL A CA 1
ATOM 714 C C . VAL A 1 89 ? -37.431 17.736 53.182 1.00 60.06 89 VAL A C 1
ATOM 716 O O . VAL A 1 89 ? -37.795 18.593 53.978 1.00 60.06 89 VAL A O 1
ATOM 719 N N . ASP A 1 90 ? -38.308 16.886 52.648 1.00 59.03 90 ASP A N 1
ATOM 720 C CA . ASP A 1 90 ? -39.761 17.010 52.753 1.00 59.03 90 ASP A CA 1
ATOM 721 C C . ASP A 1 90 ? -40.363 16.332 53.991 1.00 59.03 90 ASP A C 1
ATOM 723 O O . ASP A 1 90 ? -39.825 15.387 54.567 1.00 59.03 90 ASP A O 1
ATOM 727 N N . ILE A 1 91 ? -41.568 16.792 54.331 1.00 54.00 91 ILE A N 1
ATOM 728 C CA . ILE A 1 91 ? -42.386 16.431 55.502 1.00 54.00 91 ILE A CA 1
ATOM 729 C C . ILE A 1 91 ? -42.718 14.919 55.575 1.00 54.00 91 ILE A C 1
ATOM 731 O O . ILE A 1 91 ? -43.009 14.406 56.650 1.00 54.00 91 ILE A O 1
ATOM 735 N N . HIS A 1 92 ? -42.611 14.175 54.468 1.00 64.81 92 HIS A N 1
ATOM 736 C CA . HIS A 1 92 ? -42.907 12.732 54.392 1.00 64.81 92 HIS A CA 1
ATOM 737 C C . HIS A 1 92 ? -41.705 11.810 54.668 1.00 64.81 92 HIS A C 1
ATOM 739 O O . HIS A 1 92 ? -41.794 10.591 54.501 1.00 64.81 92 HIS A O 1
ATOM 745 N N . GLN A 1 93 ? -40.564 12.359 55.090 1.00 71.62 93 GLN A N 1
ATOM 746 C CA . GLN A 1 93 ? -39.349 11.575 55.324 1.00 71.62 93 GLN A CA 1
ATOM 747 C C . GLN A 1 93 ? -39.514 10.526 56.438 1.00 71.62 93 GLN A C 1
ATOM 749 O O . GLN A 1 93 ? -38.933 9.442 56.348 1.00 71.62 93 GLN A O 1
ATOM 754 N N . GLU A 1 94 ? -40.323 10.807 57.467 1.00 77.62 94 GLU A N 1
ATOM 755 C CA . GLU A 1 94 ? -40.612 9.835 58.530 1.00 77.62 94 GLU A CA 1
ATOM 756 C C . GLU A 1 94 ? -41.415 8.635 58.017 1.00 77.62 94 GLU A C 1
ATOM 758 O O . GLU A 1 94 ? -41.096 7.500 58.375 1.00 77.62 94 GLU A O 1
ATOM 763 N N . ASP A 1 95 ? -42.384 8.859 57.126 1.00 81.12 95 ASP A N 1
ATOM 764 C CA . ASP A 1 95 ? -43.195 7.792 56.530 1.00 81.12 95 ASP A CA 1
ATOM 765 C C . ASP A 1 95 ? -42.337 6.874 55.649 1.00 81.12 95 ASP A C 1
ATOM 767 O O . ASP A 1 95 ? -42.401 5.647 55.768 1.00 81.12 95 ASP A O 1
ATOM 771 N N . VAL A 1 96 ? -41.463 7.456 54.817 1.00 82.06 96 VAL A N 1
ATOM 772 C CA . VAL A 1 96 ? -40.514 6.701 53.977 1.00 82.06 96 VAL A CA 1
ATOM 773 C C . VAL A 1 96 ? -39.518 5.928 54.841 1.00 82.06 96 VAL A C 1
ATOM 775 O O . VAL A 1 96 ? -39.239 4.756 54.576 1.00 82.06 96 VAL A O 1
ATOM 778 N N . ARG A 1 97 ? -38.995 6.553 55.902 1.00 81.69 97 ARG A N 1
ATOM 779 C CA . ARG A 1 97 ? -38.067 5.909 56.839 1.00 81.69 97 ARG A CA 1
ATOM 780 C C . ARG A 1 97 ? -38.729 4.740 57.560 1.00 81.69 97 ARG A C 1
ATOM 782 O O . ARG A 1 97 ? -38.116 3.680 57.664 1.00 81.69 97 ARG A O 1
ATOM 789 N N . LYS A 1 98 ? -39.963 4.912 58.035 1.00 85.81 98 LYS A N 1
ATOM 790 C CA . LYS A 1 98 ? -40.730 3.854 58.697 1.00 85.81 98 LYS A CA 1
ATOM 791 C C . LYS A 1 98 ? -41.007 2.697 57.741 1.00 85.81 98 LYS A C 1
ATOM 793 O O . LYS A 1 98 ? -40.713 1.560 58.086 1.00 85.81 98 LYS A O 1
ATOM 798 N N . TYR A 1 99 ? -41.449 2.990 56.518 1.00 86.62 99 TYR A N 1
ATOM 799 C CA . TYR A 1 99 ? -41.653 1.983 55.475 1.00 86.62 99 TYR A CA 1
ATOM 800 C C . TYR A 1 99 ? -40.379 1.178 55.170 1.00 86.62 99 TYR A C 1
ATOM 802 O O . TYR A 1 99 ? -40.424 -0.050 55.070 1.00 86.62 99 TYR A O 1
ATOM 810 N N . LEU A 1 100 ? -39.226 1.847 55.064 1.00 86.31 100 LEU A N 1
ATOM 811 C CA . LEU A 1 100 ? -37.938 1.184 54.855 1.00 86.31 100 LEU A CA 1
ATOM 812 C C . LEU A 1 100 ? -37.534 0.307 56.041 1.00 86.31 100 LEU A C 1
ATOM 814 O O . LEU A 1 100 ? -37.124 -0.831 55.827 1.00 86.31 100 LEU A O 1
ATOM 818 N N . ILE A 1 101 ? -37.665 0.808 57.273 1.00 87.38 101 ILE A N 1
ATOM 819 C CA . ILE A 1 101 ? -37.369 0.038 58.489 1.00 87.38 101 ILE A CA 1
ATOM 820 C C . ILE A 1 101 ? -38.266 -1.198 58.560 1.00 87.38 101 ILE A C 1
ATOM 822 O O . ILE A 1 101 ? -37.753 -2.301 58.724 1.00 87.38 101 ILE A O 1
ATOM 826 N N . ASP A 1 102 ? -39.574 -1.032 58.371 1.00 88.44 102 ASP A N 1
ATOM 827 C CA . ASP A 1 102 ? -40.532 -2.138 58.383 1.00 88.44 102 ASP A CA 1
ATOM 828 C C . ASP A 1 102 ? -40.191 -3.162 57.295 1.00 88.44 102 ASP A C 1
ATOM 830 O O . ASP A 1 102 ? -40.239 -4.367 57.535 1.00 88.44 102 ASP A O 1
ATOM 834 N N . THR A 1 103 ? -39.777 -2.709 56.109 1.00 88.19 103 THR A N 1
ATOM 835 C CA . THR A 1 103 ? -39.351 -3.626 55.046 1.00 88.19 103 THR A CA 1
ATOM 836 C C . THR A 1 103 ? -38.090 -4.390 55.441 1.00 88.19 103 THR A C 1
ATOM 838 O O . THR A 1 103 ? -38.070 -5.610 55.321 1.00 88.19 103 THR A O 1
ATOM 841 N N . ILE A 1 104 ? -37.069 -3.710 55.975 1.00 87.62 104 ILE A N 1
ATOM 842 C CA . ILE A 1 104 ? -35.815 -4.336 56.426 1.00 87.62 104 ILE A CA 1
ATOM 843 C C . ILE A 1 104 ? -36.074 -5.379 57.518 1.00 87.62 104 ILE A C 1
ATOM 845 O O . ILE A 1 104 ? -35.498 -6.463 57.472 1.00 87.62 104 ILE A O 1
ATOM 849 N N . LEU A 1 105 ? -36.959 -5.080 58.471 1.00 88.12 105 LEU A N 1
ATOM 850 C CA . LEU A 1 105 ? -37.307 -5.993 59.564 1.00 88.12 105 LEU A CA 1
ATOM 851 C C . LEU A 1 105 ? -38.052 -7.252 59.091 1.00 88.12 105 LEU A C 1
ATOM 853 O O . LEU A 1 105 ? -38.014 -8.269 59.779 1.00 88.12 105 LEU A O 1
ATOM 857 N N . ASN A 1 106 ? -38.704 -7.200 57.927 1.00 87.31 106 ASN A N 1
ATOM 858 C CA . ASN A 1 106 ? -39.432 -8.329 57.340 1.00 87.31 106 ASN A CA 1
ATOM 859 C C . ASN A 1 106 ? -38.565 -9.220 56.428 1.00 87.31 106 ASN A C 1
ATOM 861 O O . ASN A 1 106 ? -39.051 -10.231 55.912 1.00 87.31 106 ASN A O 1
ATOM 865 N N . VAL A 1 107 ? -37.298 -8.864 56.208 1.00 88.75 107 VAL A N 1
ATOM 866 C CA . VAL A 1 107 ? -36.358 -9.619 55.367 1.00 88.75 107 VAL A CA 1
ATOM 867 C C . VAL A 1 107 ? -35.501 -10.550 56.223 1.00 88.75 107 VAL A C 1
ATOM 869 O O . VAL A 1 107 ? -35.112 -10.199 57.333 1.00 88.75 107 VAL A O 1
ATOM 872 N N . HIS A 1 108 ? -35.189 -11.746 55.710 1.00 87.56 108 HIS A N 1
ATOM 873 C CA . HIS A 1 108 ? -34.413 -12.745 56.446 1.00 87.56 108 HIS A CA 1
ATOM 874 C C . HIS A 1 108 ? -32.912 -12.522 56.221 1.00 87.56 108 HIS A C 1
ATOM 876 O O . HIS A 1 108 ? -32.437 -12.720 55.101 1.00 87.56 108 HIS A O 1
ATOM 882 N N . PRO A 1 109 ? -32.127 -12.155 57.250 1.00 87.94 109 PRO A N 1
ATOM 883 C CA . PRO A 1 109 ? -30.691 -11.957 57.090 1.00 87.94 109 PRO A CA 1
ATOM 884 C C . PRO A 1 109 ? -29.987 -13.265 56.697 1.00 87.94 109 PRO A C 1
ATOM 886 O O . PRO A 1 109 ? -30.304 -14.337 57.221 1.00 87.94 109 PRO A O 1
ATOM 889 N N . ARG A 1 110 ? -29.003 -13.190 55.794 1.00 87.12 110 ARG A N 1
ATOM 890 C CA . ARG A 1 110 ? -28.203 -14.344 55.340 1.00 87.12 110 ARG A CA 1
ATOM 891 C C . ARG A 1 110 ? -26.718 -14.011 55.342 1.00 87.12 110 ARG A C 1
ATOM 893 O O . ARG A 1 110 ? -26.332 -12.851 55.273 1.00 87.12 110 ARG A O 1
ATOM 900 N N . ILE A 1 111 ? -25.884 -15.038 55.447 1.00 85.31 111 ILE A N 1
ATOM 901 C CA . ILE A 1 111 ? -24.440 -14.892 55.277 1.00 85.31 111 ILE A CA 1
ATOM 902 C C . ILE A 1 111 ? -24.147 -14.829 53.776 1.00 85.31 111 ILE A C 1
ATOM 904 O O . ILE A 1 111 ? -24.560 -15.718 53.033 1.00 85.31 111 ILE A O 1
ATOM 908 N N . HIS A 1 112 ? -23.440 -13.784 53.348 1.00 83.06 112 HIS A N 1
ATOM 909 C CA . HIS A 1 112 ? -23.054 -13.562 51.953 1.00 83.06 112 HIS A CA 1
ATOM 910 C C . HIS A 1 112 ? -21.545 -13.734 51.821 1.00 83.06 112 HIS A C 1
ATOM 912 O O . HIS A 1 112 ? -20.779 -12.881 52.267 1.00 83.06 112 HIS A O 1
ATOM 918 N N . ILE A 1 113 ? -21.117 -14.847 51.229 1.00 83.62 113 ILE A N 1
ATOM 919 C CA . ILE A 1 113 ? -19.696 -15.166 51.052 1.00 83.62 113 ILE A CA 1
ATOM 920 C C . ILE A 1 113 ? -19.220 -14.556 49.734 1.00 83.62 113 ILE A C 1
ATOM 922 O O . ILE A 1 113 ? -19.857 -14.741 48.694 1.00 83.62 113 ILE A O 1
ATOM 926 N N . LYS A 1 114 ? -18.093 -13.839 49.777 1.00 86.81 114 LYS A N 1
ATOM 927 C CA . LYS A 1 114 ? -17.423 -13.353 48.570 1.00 86.81 114 LYS A CA 1
ATOM 928 C C . LYS A 1 114 ? -16.742 -14.532 47.869 1.00 86.81 114 LYS A C 1
ATOM 930 O O . LYS A 1 114 ? -15.812 -15.113 48.423 1.00 86.81 114 LYS A O 1
ATOM 935 N N . THR A 1 115 ? 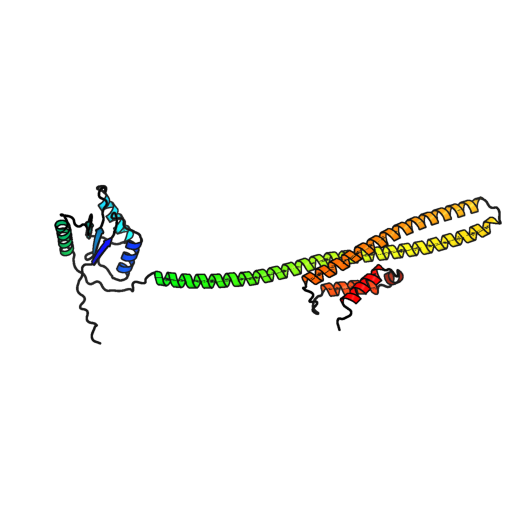-17.190 -14.874 46.669 1.00 86.44 115 THR A N 1
ATOM 936 C CA . THR A 1 115 ? -16.659 -15.988 45.867 1.00 86.44 115 THR A CA 1
ATOM 937 C C . THR A 1 115 ? -15.722 -15.520 44.763 1.00 86.44 115 THR A C 1
ATOM 939 O O . THR A 1 115 ? -14.749 -16.208 44.472 1.00 86.44 115 THR A O 1
ATOM 942 N N . ASN A 1 116 ? -15.982 -14.349 44.173 1.00 84.31 116 ASN A N 1
ATOM 943 C CA . ASN A 1 116 ? -15.199 -13.809 43.061 1.00 84.31 116 ASN A CA 1
ATOM 944 C C . ASN A 1 116 ? -14.713 -12.384 43.354 1.00 84.31 116 ASN A C 1
ATOM 946 O O . ASN A 1 116 ? -15.285 -11.657 44.171 1.00 84.31 116 ASN A O 1
ATOM 950 N N . ASN A 1 117 ? -13.645 -11.969 42.673 1.00 82.12 117 ASN A N 1
ATOM 951 C CA . ASN A 1 117 ? -13.232 -10.569 42.664 1.00 82.12 117 ASN A CA 1
ATOM 952 C C . ASN A 1 117 ? -14.135 -9.752 41.734 1.00 82.12 117 ASN A C 1
ATOM 954 O O . ASN A 1 117 ? -14.581 -10.237 40.698 1.00 82.12 117 ASN A O 1
ATOM 958 N N . ILE A 1 118 ? -14.399 -8.504 42.124 1.00 79.81 118 ILE A N 1
ATOM 959 C CA . ILE A 1 118 ? -15.041 -7.524 41.251 1.00 79.81 118 ILE A CA 1
ATOM 960 C C . ILE A 1 118 ? -13.923 -6.944 40.391 1.00 79.81 118 ILE A C 1
ATOM 962 O O . ILE A 1 118 ? -13.170 -6.094 40.864 1.00 79.81 118 ILE A O 1
ATOM 966 N N . ASN A 1 119 ? -13.785 -7.443 39.166 1.00 71.31 119 ASN A N 1
ATOM 967 C CA . ASN A 1 119 ? -12.858 -6.868 38.199 1.00 71.31 119 ASN A CA 1
ATOM 968 C C . ASN A 1 119 ? -13.518 -5.638 37.575 1.00 71.31 119 ASN A C 1
ATOM 970 O O . ASN A 1 119 ? -14.647 -5.708 37.082 1.00 71.31 119 ASN A O 1
ATOM 974 N N . LEU A 1 120 ? -12.831 -4.502 37.626 1.00 69.00 120 LEU A N 1
ATOM 975 C CA . LEU A 1 120 ? -13.277 -3.305 36.933 1.00 69.00 120 LEU A CA 1
ATOM 976 C C . LEU A 1 120 ? -12.892 -3.460 35.460 1.00 69.00 120 LEU A C 1
ATOM 978 O O . LEU A 1 120 ? -11.718 -3.604 35.146 1.00 69.00 120 LEU A O 1
ATOM 982 N N . MET A 1 121 ? -13.868 -3.371 34.551 1.00 72.00 121 MET A N 1
ATOM 983 C CA . MET A 1 121 ? -13.618 -3.433 33.098 1.00 72.00 121 MET A CA 1
ATOM 984 C C . MET A 1 121 ? -12.693 -2.308 32.595 1.00 72.00 121 MET A C 1
ATOM 986 O O . MET A 1 121 ? -12.339 -2.283 31.422 1.00 72.00 121 MET A O 1
ATOM 990 N N . SER A 1 122 ? -12.322 -1.347 33.451 1.00 76.19 122 SER A N 1
ATOM 991 C CA . SER A 1 122 ? -11.307 -0.343 33.142 1.00 76.19 122 SER A CA 1
ATOM 992 C C . SER A 1 122 ? -9.977 -0.981 32.774 1.00 76.19 122 SER A C 1
ATOM 994 O O . SER A 1 122 ? -9.346 -0.509 31.836 1.00 76.19 122 SER A O 1
ATOM 996 N N . ASP A 1 123 ? -9.581 -2.034 33.483 1.00 75.62 123 ASP A N 1
ATOM 997 C CA . ASP A 1 123 ? -8.251 -2.625 33.352 1.00 75.62 123 ASP A CA 1
ATOM 998 C C . ASP A 1 123 ? -8.147 -3.353 32.005 1.00 75.62 123 ASP A C 1
ATOM 1000 O O . ASP A 1 123 ? -7.248 -3.063 31.219 1.00 75.62 123 ASP A O 1
ATOM 1004 N N . ASP A 1 124 ? -9.177 -4.131 31.655 1.00 79.31 124 ASP A N 1
ATOM 1005 C CA . ASP A 1 124 ? -9.318 -4.756 30.334 1.00 79.31 124 ASP A CA 1
ATOM 1006 C C . ASP A 1 124 ? -9.354 -3.708 29.201 1.00 79.31 124 ASP A C 1
ATOM 1008 O O . ASP A 1 124 ? -8.791 -3.910 28.128 1.00 79.31 124 ASP A O 1
ATOM 1012 N N . ILE A 1 125 ? -10.008 -2.556 29.418 1.00 82.00 125 ILE A N 1
ATOM 1013 C CA . ILE A 1 125 ? -10.048 -1.463 28.430 1.00 82.00 125 ILE A CA 1
ATOM 1014 C C . ILE A 1 125 ? -8.665 -0.828 28.242 1.00 82.00 125 ILE A C 1
ATOM 1016 O O . ILE A 1 125 ? -8.357 -0.391 27.131 1.00 82.00 125 ILE A O 1
ATOM 1020 N N . PHE A 1 126 ? -7.857 -0.721 29.298 1.00 84.44 126 PHE A N 1
ATOM 1021 C CA . PHE A 1 126 ? -6.491 -0.212 29.188 1.00 84.44 126 PHE A CA 1
ATOM 1022 C C . PHE A 1 126 ? -5.606 -1.189 28.414 1.00 84.44 126 PHE A C 1
ATOM 1024 O O . PHE A 1 126 ? -4.972 -0.764 27.451 1.00 84.44 126 PHE A O 1
ATOM 1031 N N . GLU A 1 127 ? -5.653 -2.482 28.741 1.00 88.88 127 GLU A N 1
ATOM 1032 C CA . GLU A 1 127 ? -4.905 -3.515 28.010 1.00 88.88 127 GLU A CA 1
ATOM 1033 C C . GLU A 1 127 ? -5.288 -3.545 26.522 1.00 88.88 127 GLU A C 1
ATOM 1035 O O . GLU A 1 127 ? -4.426 -3.465 25.649 1.00 88.88 127 GLU A O 1
ATOM 1040 N N . LEU A 1 128 ? -6.590 -3.532 26.211 1.00 89.75 128 LEU A N 1
ATOM 1041 C CA . LEU A 1 128 ? -7.067 -3.512 24.823 1.00 89.75 128 LEU A CA 1
ATOM 1042 C C . LEU A 1 128 ? -6.646 -2.253 24.055 1.00 89.75 128 LEU A C 1
ATOM 1044 O O . LEU A 1 128 ? -6.507 -2.298 22.831 1.00 89.75 128 LEU A O 1
ATOM 1048 N N . LYS A 1 129 ? -6.481 -1.113 24.734 1.00 92.06 129 LYS A N 1
ATOM 1049 C CA . LYS A 1 129 ? -5.978 0.113 24.099 1.00 92.06 129 LYS A CA 1
ATOM 1050 C C . LYS A 1 129 ? -4.495 0.008 23.775 1.00 92.06 129 LYS A C 1
ATOM 1052 O O . LYS A 1 129 ? -4.115 0.400 22.674 1.00 92.06 129 LYS A O 1
ATOM 1057 N N . ASP A 1 130 ? -3.701 -0.534 24.692 1.00 93.56 130 ASP A N 1
ATOM 1058 C CA . ASP A 1 130 ? -2.267 -0.734 24.485 1.00 93.56 130 ASP A CA 1
ATOM 1059 C C . ASP A 1 130 ? -2.019 -1.707 23.320 1.00 93.56 130 ASP A C 1
ATOM 1061 O O . ASP A 1 130 ? -1.255 -1.393 22.403 1.00 93.56 130 ASP A O 1
ATOM 1065 N N . ASP A 1 131 ? -2.752 -2.825 23.274 1.00 94.56 131 ASP A N 1
ATOM 1066 C CA . ASP A 1 131 ? -2.700 -3.786 22.163 1.00 94.56 131 ASP A CA 1
ATOM 1067 C C . ASP A 1 131 ? -3.076 -3.140 20.822 1.00 94.56 131 ASP A C 1
ATOM 1069 O O . ASP A 1 131 ? -2.430 -3.360 19.791 1.00 94.56 131 ASP A O 1
ATOM 1073 N N . LEU A 1 132 ? -4.116 -2.303 20.825 1.00 94.44 132 LEU A N 1
ATOM 1074 C CA . LEU A 1 132 ? -4.580 -1.598 19.634 1.00 94.44 132 LEU A CA 1
ATOM 1075 C C . LEU A 1 132 ? -3.537 -0.593 19.124 1.00 94.44 132 LEU A C 1
ATOM 1077 O O . LEU A 1 132 ? -3.386 -0.431 17.910 1.00 94.44 132 LEU A O 1
ATOM 1081 N N . ASP A 1 133 ? -2.800 0.066 20.015 1.00 94.94 133 ASP A N 1
ATOM 1082 C CA . ASP A 1 133 ? -1.731 0.986 19.628 1.00 94.94 133 ASP A CA 1
ATOM 1083 C C . ASP A 1 133 ? -0.484 0.247 19.114 1.00 94.94 133 ASP A C 1
ATOM 1085 O O . ASP A 1 133 ? 0.103 0.682 18.116 1.00 94.94 133 ASP A O 1
ATOM 1089 N N . ILE A 1 134 ? -0.139 -0.916 19.680 1.00 95.88 134 ILE A N 1
ATOM 1090 C CA . ILE A 1 134 ? 0.910 -1.800 19.139 1.00 95.88 134 ILE A CA 1
ATOM 1091 C C . ILE A 1 134 ? 0.550 -2.257 17.718 1.00 95.88 134 ILE A C 1
ATOM 1093 O O . ILE A 1 134 ? 1.372 -2.143 16.802 1.00 95.88 134 ILE A O 1
ATOM 1097 N N . LEU A 1 135 ? -0.687 -2.714 17.504 1.00 95.31 135 LEU A N 1
ATOM 1098 C CA . LEU A 1 135 ? -1.165 -3.160 16.191 1.00 95.31 135 LEU A CA 1
ATOM 1099 C C . LEU A 1 135 ? -1.140 -2.036 15.147 1.00 95.31 135 LEU A C 1
ATOM 1101 O O . LEU A 1 135 ? -0.746 -2.265 14.003 1.00 95.31 135 LEU A O 1
ATOM 1105 N N . LYS A 1 136 ? -1.499 -0.800 15.518 1.00 94.56 136 LYS A N 1
ATOM 1106 C CA . LYS A 1 136 ? -1.388 0.354 14.606 1.00 94.56 136 LYS A CA 1
ATOM 1107 C C . LYS A 1 136 ? 0.049 0.605 14.157 1.00 94.56 136 LYS A C 1
ATOM 1109 O O . LYS A 1 136 ? 0.265 0.969 13.002 1.00 94.56 136 LYS A O 1
ATOM 1114 N N . ILE A 1 137 ? 1.018 0.462 15.062 1.00 95.75 137 ILE A N 1
ATOM 1115 C CA . ILE A 1 137 ? 2.437 0.642 14.732 1.00 95.75 137 ILE A CA 1
ATOM 1116 C C . ILE A 1 137 ? 2.880 -0.441 13.745 1.00 95.75 137 ILE A C 1
ATOM 1118 O O . ILE A 1 137 ? 3.502 -0.112 12.737 1.00 95.75 137 ILE A O 1
ATOM 1122 N N . GLN A 1 138 ? 2.504 -1.700 13.986 1.00 95.00 138 GLN A N 1
ATOM 1123 C CA . GLN A 1 138 ? 2.815 -2.817 13.087 1.00 95.00 138 GLN A CA 1
ATOM 1124 C C . GLN A 1 138 ? 2.239 -2.601 11.684 1.00 95.00 138 GLN A C 1
ATOM 1126 O O . GLN A 1 138 ? 2.991 -2.637 10.715 1.00 95.00 138 GLN A O 1
ATOM 1131 N N . ILE A 1 139 ? 0.951 -2.259 11.579 1.00 95.25 139 ILE A N 1
ATOM 1132 C CA . ILE A 1 139 ? 0.291 -1.991 10.290 1.00 95.25 139 ILE A CA 1
ATOM 1133 C C . ILE A 1 139 ? 0.975 -0.845 9.537 1.00 95.25 139 ILE A C 1
ATOM 1135 O O . ILE A 1 139 ? 1.135 -0.908 8.320 1.00 95.25 139 ILE A O 1
ATOM 1139 N N . ASN A 1 140 ? 1.375 0.222 10.235 1.00 94.50 140 ASN A N 1
ATOM 1140 C CA . ASN A 1 140 ? 2.070 1.330 9.583 1.00 94.50 140 ASN A CA 1
ATOM 1141 C C . ASN A 1 140 ? 3.447 0.908 9.061 1.00 94.50 140 ASN A C 1
ATOM 1143 O O . ASN A 1 140 ? 3.795 1.290 7.948 1.00 94.50 140 ASN A O 1
ATOM 1147 N N . ASN A 1 141 ? 4.203 0.116 9.825 1.00 94.19 141 ASN A N 1
ATOM 1148 C CA . ASN A 1 141 ? 5.500 -0.397 9.381 1.00 94.19 141 ASN A CA 1
ATOM 1149 C C . ASN A 1 141 ? 5.353 -1.303 8.151 1.00 94.19 141 ASN A C 1
ATOM 1151 O O . ASN A 1 141 ? 6.043 -1.083 7.161 1.00 94.19 141 ASN A O 1
ATOM 1155 N N . GLU A 1 142 ? 4.400 -2.239 8.170 1.00 92.44 142 GLU A N 1
ATOM 1156 C CA . GLU A 1 142 ? 4.091 -3.095 7.014 1.00 92.44 142 GLU A CA 1
ATOM 1157 C C . GLU A 1 142 ? 3.681 -2.266 5.789 1.00 92.44 142 GLU A C 1
ATOM 1159 O O . GLU A 1 142 ? 4.082 -2.564 4.665 1.00 92.44 142 GLU A O 1
ATOM 1164 N N . ARG A 1 143 ? 2.918 -1.182 5.989 1.00 92.25 143 ARG A N 1
ATOM 1165 C CA . ARG A 1 143 ? 2.547 -0.282 4.892 1.00 92.25 143 ARG A CA 1
ATOM 1166 C C . ARG A 1 143 ?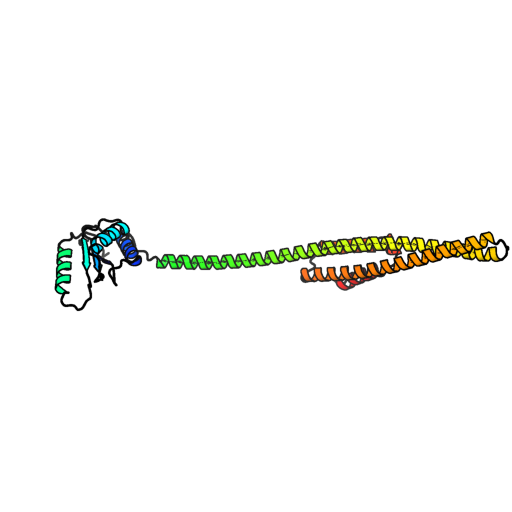 3.770 0.386 4.266 1.00 92.25 143 ARG A C 1
ATOM 1168 O O . ARG A 1 143 ? 3.849 0.417 3.044 1.00 92.25 143 ARG A O 1
ATOM 1175 N N . TYR A 1 144 ? 4.713 0.878 5.072 1.00 91.69 144 TYR A N 1
ATOM 1176 C CA . TYR A 1 144 ? 5.953 1.466 4.554 1.00 91.69 144 TYR A CA 1
ATOM 1177 C C . TYR A 1 144 ? 6.793 0.441 3.782 1.00 91.69 144 TYR A C 1
ATOM 1179 O O . TYR A 1 144 ? 7.269 0.745 2.692 1.00 91.69 144 TYR A O 1
ATOM 1187 N N . GLU A 1 145 ? 6.920 -0.787 4.291 1.00 91.06 145 GLU A N 1
ATOM 1188 C CA . GLU A 1 145 ? 7.633 -1.861 3.585 1.00 91.06 145 GLU A CA 1
ATOM 1189 C C . GLU A 1 145 ? 6.970 -2.197 2.239 1.00 91.06 145 GLU A C 1
ATOM 1191 O O . GLU A 1 145 ? 7.651 -2.366 1.225 1.00 91.06 145 GLU A O 1
ATOM 1196 N N . HIS A 1 146 ? 5.637 -2.255 2.194 1.00 90.94 146 HIS A N 1
ATOM 1197 C CA . HIS A 1 146 ? 4.904 -2.490 0.952 1.00 90.94 146 HIS A CA 1
ATOM 1198 C C . HIS A 1 146 ? 4.995 -1.321 -0.035 1.00 90.94 146 HIS A C 1
ATOM 1200 O O . HIS A 1 146 ? 5.123 -1.568 -1.234 1.00 90.94 146 HIS A O 1
ATOM 1206 N N . GLU A 1 147 ? 4.949 -0.074 0.437 1.00 90.81 147 GLU A N 1
ATOM 1207 C CA . GLU A 1 147 ? 5.134 1.122 -0.397 1.00 90.81 147 GLU A CA 1
ATOM 1208 C C . GLU A 1 147 ? 6.519 1.114 -1.070 1.00 90.81 147 GLU A C 1
ATOM 1210 O O . GLU A 1 147 ? 6.609 1.332 -2.281 1.00 90.81 147 GLU A O 1
ATOM 1215 N N . ASP A 1 148 ? 7.575 0.757 -0.333 1.00 84.94 148 ASP A N 1
ATOM 1216 C CA . ASP A 1 148 ? 8.934 0.628 -0.876 1.00 84.94 148 ASP A CA 1
ATOM 1217 C C . ASP A 1 148 ? 9.037 -0.481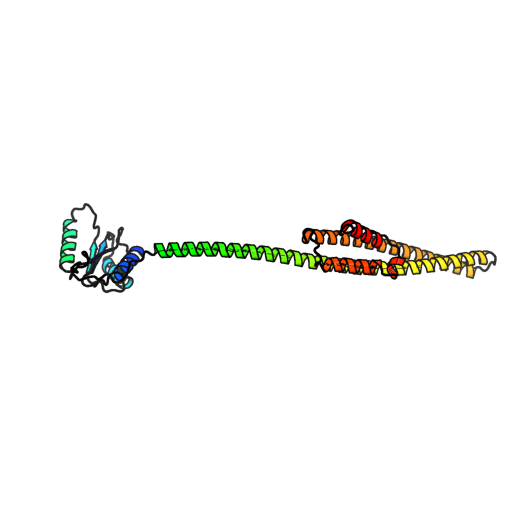 -1.938 1.00 84.94 148 ASP A C 1
ATOM 1219 O O . ASP A 1 148 ? 9.638 -0.284 -3.002 1.00 84.94 148 ASP A O 1
ATOM 1223 N N . VAL A 1 149 ? 8.424 -1.646 -1.690 1.00 87.25 149 VAL A N 1
ATOM 1224 C CA . VAL A 1 149 ? 8.405 -2.759 -2.656 1.00 87.25 149 VAL A CA 1
ATOM 1225 C C . VAL A 1 149 ? 7.649 -2.374 -3.926 1.00 87.25 149 VAL A C 1
ATOM 1227 O O . VAL A 1 149 ? 8.151 -2.615 -5.025 1.00 87.25 149 VAL A O 1
ATOM 1230 N N . ILE A 1 150 ? 6.477 -1.743 -3.800 1.00 88.06 150 ILE A N 1
ATOM 1231 C CA . ILE A 1 150 ? 5.696 -1.268 -4.951 1.00 88.06 150 ILE A CA 1
ATOM 1232 C C . ILE A 1 150 ? 6.516 -0.258 -5.756 1.00 88.06 150 ILE A C 1
ATOM 1234 O O . ILE A 1 150 ? 6.654 -0.427 -6.967 1.00 88.06 150 ILE A O 1
ATOM 1238 N N . GLY A 1 151 ? 7.143 0.721 -5.097 1.00 85.69 151 GLY A N 1
ATOM 1239 C CA . GLY A 1 151 ? 7.999 1.700 -5.769 1.00 85.69 151 GLY A CA 1
ATOM 1240 C C . GLY A 1 151 ? 9.215 1.071 -6.464 1.00 85.69 151 GLY A C 1
ATOM 1241 O O . GLY A 1 151 ? 9.660 1.551 -7.508 1.00 85.69 151 GLY A O 1
ATOM 1242 N N . SER A 1 152 ? 9.761 -0.030 -5.937 1.00 80.94 152 SER A N 1
ATOM 1243 C CA . SER A 1 152 ? 10.796 -0.807 -6.634 1.00 80.94 152 SER A CA 1
ATOM 1244 C C . SER A 1 152 ? 10.246 -1.518 -7.873 1.00 80.94 152 SER A C 1
ATOM 1246 O O . SER A 1 152 ? 10.875 -1.475 -8.930 1.00 80.94 152 SER A O 1
ATOM 1248 N N . MET A 1 153 ? 9.076 -2.152 -7.767 1.00 80.81 153 MET A N 1
ATOM 1249 C CA . MET A 1 153 ? 8.452 -2.874 -8.881 1.00 80.81 153 MET A CA 1
ATOM 1250 C C . MET A 1 153 ? 8.007 -1.938 -10.009 1.00 80.81 153 MET A C 1
ATOM 1252 O O . MET A 1 153 ? 8.150 -2.282 -11.181 1.00 80.81 153 MET A O 1
ATOM 1256 N N . GLU A 1 154 ? 7.490 -0.752 -9.684 1.00 84.81 154 GLU A N 1
ATOM 1257 C CA . GLU A 1 154 ? 7.113 0.263 -10.674 1.00 84.81 154 GLU A CA 1
ATOM 1258 C C . GLU A 1 154 ? 8.328 0.743 -11.474 1.00 84.81 154 GLU A C 1
ATOM 1260 O O . GLU A 1 154 ? 8.265 0.804 -12.705 1.00 84.81 154 GLU A O 1
ATOM 1265 N N . ARG A 1 155 ? 9.458 0.995 -10.796 1.00 78.94 155 ARG A N 1
ATOM 1266 C CA . ARG A 1 155 ? 10.728 1.345 -11.452 1.00 78.94 155 ARG A CA 1
ATOM 1267 C C . ARG A 1 155 ? 11.224 0.233 -12.372 1.00 78.94 155 ARG A C 1
ATOM 1269 O O . ARG A 1 155 ? 11.612 0.505 -13.509 1.00 78.94 155 ARG A O 1
ATOM 1276 N N . GLU A 1 156 ? 11.180 -1.017 -11.916 1.00 78.38 156 GLU A N 1
ATOM 1277 C CA . GLU A 1 156 ? 11.578 -2.171 -12.731 1.00 78.38 156 GLU A CA 1
ATOM 1278 C C . GLU A 1 156 ? 10.678 -2.325 -13.966 1.00 78.38 156 GLU A C 1
ATOM 1280 O O . GLU A 1 156 ? 11.165 -2.502 -15.087 1.00 78.38 156 GLU A O 1
ATOM 1285 N N . TYR A 1 157 ? 9.364 -2.188 -13.790 1.00 82.62 157 TYR A N 1
ATOM 1286 C CA . TYR A 1 157 ? 8.403 -2.255 -14.884 1.00 82.62 157 TYR A CA 1
ATOM 1287 C C . TYR A 1 157 ? 8.620 -1.144 -15.918 1.00 82.62 157 TYR A C 1
ATOM 1289 O O . TYR A 1 157 ? 8.651 -1.426 -17.122 1.00 82.62 157 TYR A O 1
ATOM 1297 N N . GLU A 1 158 ? 8.813 0.104 -15.476 1.00 81.19 158 GLU A N 1
ATOM 1298 C CA . GLU A 1 158 ? 9.112 1.214 -16.383 1.00 81.19 158 GLU A CA 1
ATOM 1299 C C . GLU A 1 158 ? 10.404 0.941 -17.161 1.00 81.19 158 GLU A C 1
ATOM 1301 O O . GLU A 1 158 ? 10.426 1.079 -18.388 1.00 81.19 158 GLU A O 1
ATOM 1306 N N . ALA A 1 159 ? 11.454 0.463 -16.491 1.00 75.12 159 ALA A N 1
ATOM 1307 C CA . ALA A 1 159 ? 12.698 0.116 -17.162 1.00 75.12 159 ALA A CA 1
ATOM 1308 C C . ALA A 1 159 ? 12.490 -0.952 -18.249 1.00 75.12 159 ALA A C 1
ATOM 1310 O O . ALA A 1 159 ? 12.937 -0.766 -19.385 1.00 75.12 159 ALA A O 1
ATOM 1311 N N . VAL A 1 160 ? 11.762 -2.036 -17.954 1.00 79.19 160 VAL A N 1
ATOM 1312 C CA . VAL A 1 160 ? 11.435 -3.089 -18.936 1.00 79.19 160 VAL A CA 1
ATOM 1313 C C . VAL A 1 160 ? 10.684 -2.518 -20.143 1.00 79.19 160 VAL A C 1
ATOM 1315 O O . VAL A 1 160 ? 11.001 -2.857 -21.291 1.00 79.19 160 VAL A O 1
ATOM 1318 N N . GLN A 1 161 ? 9.729 -1.610 -19.923 1.00 82.38 161 GLN A N 1
ATOM 1319 C CA . GLN A 1 161 ? 9.031 -0.945 -21.023 1.00 82.38 161 GLN A CA 1
ATOM 1320 C C . GLN A 1 161 ? 9.989 -0.124 -21.892 1.00 82.38 161 GLN A C 1
ATOM 1322 O O . GLN A 1 161 ? 9.985 -0.282 -23.119 1.00 82.38 161 GLN A O 1
ATOM 1327 N N . ARG A 1 162 ? 10.846 0.701 -21.282 1.00 76.38 162 ARG A N 1
ATOM 1328 C CA . ARG A 1 162 ? 11.835 1.527 -21.998 1.00 76.38 162 ARG A CA 1
ATOM 1329 C C . ARG A 1 162 ? 12.800 0.676 -22.822 1.00 76.38 162 ARG A C 1
ATOM 1331 O O . ARG A 1 162 ? 13.047 0.978 -23.989 1.00 76.38 162 ARG A O 1
ATOM 1338 N N . LEU A 1 163 ? 13.261 -0.444 -22.271 1.00 75.12 163 LEU A N 1
ATOM 1339 C CA . LEU A 1 163 ? 14.130 -1.400 -22.966 1.00 75.12 163 LEU A CA 1
ATOM 1340 C C . LEU A 1 163 ? 13.457 -2.032 -24.184 1.00 75.12 163 LEU A C 1
ATOM 1342 O O . LEU A 1 163 ? 14.091 -2.212 -25.226 1.00 75.12 163 LEU A O 1
ATOM 1346 N N . SER A 1 164 ? 12.162 -2.339 -24.092 1.00 78.50 164 SER A N 1
ATOM 1347 C CA . SER A 1 164 ? 11.410 -2.881 -25.228 1.00 78.50 164 SER A CA 1
ATOM 1348 C C . SER A 1 164 ? 11.332 -1.890 -26.401 1.00 78.50 164 SER A C 1
ATOM 1350 O O . SER A 1 164 ? 11.454 -2.290 -27.564 1.00 78.50 164 SER A O 1
ATOM 1352 N N . VAL A 1 165 ? 11.189 -0.591 -26.104 1.00 80.31 165 VAL A N 1
ATOM 1353 C CA . VAL A 1 165 ? 11.196 0.487 -27.106 1.00 80.31 165 VAL A CA 1
ATOM 1354 C C . VAL A 1 165 ? 12.590 0.633 -27.705 1.00 80.31 165 VAL A C 1
ATOM 1356 O O . VAL A 1 165 ? 12.728 0.648 -28.929 1.00 80.31 165 VAL A O 1
ATOM 1359 N N . LEU A 1 166 ? 13.620 0.644 -26.858 1.00 76.56 166 LEU A N 1
ATOM 1360 C CA . LEU A 1 166 ? 15.016 0.725 -27.275 1.00 76.56 166 LEU A CA 1
ATOM 1361 C C . LEU A 1 166 ? 15.369 -0.385 -28.275 1.00 76.56 166 LEU A C 1
ATOM 1363 O O . LEU A 1 166 ? 15.857 -0.103 -29.369 1.00 76.56 166 LEU A O 1
ATOM 1367 N N . ARG A 1 167 ? 15.041 -1.646 -27.957 1.00 75.75 167 ARG A N 1
ATOM 1368 C CA . ARG A 1 167 ? 15.266 -2.790 -28.860 1.00 75.75 167 ARG A CA 1
ATOM 1369 C C . ARG A 1 167 ? 14.594 -2.596 -30.220 1.00 75.75 167 ARG A C 1
ATOM 1371 O O . ARG A 1 167 ? 15.186 -2.917 -31.249 1.00 75.75 167 ARG A O 1
ATOM 1378 N N . ARG A 1 168 ? 13.369 -2.062 -30.244 1.00 81.81 168 ARG A N 1
ATOM 1379 C CA . ARG A 1 168 ? 12.633 -1.802 -31.490 1.00 81.81 168 ARG A CA 1
ATOM 1380 C C . ARG A 1 168 ? 13.340 -0.758 -32.355 1.00 81.81 168 ARG A C 1
ATOM 1382 O O . ARG A 1 168 ? 13.503 -0.995 -33.551 1.00 81.81 168 ARG A O 1
ATOM 1389 N N . LEU A 1 169 ? 13.781 0.347 -31.753 1.00 74.00 169 LEU A N 1
ATOM 1390 C CA . LEU A 1 169 ? 14.518 1.409 -32.445 1.00 74.00 169 LEU A CA 1
ATOM 1391 C C . LEU A 1 169 ? 15.840 0.892 -33.021 1.00 74.00 169 LEU A C 1
ATOM 1393 O O . LEU A 1 169 ? 16.145 1.145 -34.182 1.00 74.00 169 LEU A O 1
ATOM 1397 N N . PHE A 1 170 ? 16.578 0.075 -32.266 1.00 71.62 170 PHE A N 1
ATOM 1398 C CA . PHE A 1 170 ? 17.797 -0.566 -32.767 1.00 71.62 170 PHE A CA 1
ATOM 1399 C C . PHE A 1 170 ? 17.547 -1.461 -33.982 1.00 71.62 170 PHE A C 1
ATOM 1401 O O . PHE A 1 170 ? 18.268 -1.370 -34.978 1.00 71.62 170 PHE A O 1
ATOM 1408 N N . CYS A 1 171 ? 16.518 -2.310 -33.928 1.00 77.44 171 CYS A N 1
ATOM 1409 C CA . CYS A 1 171 ? 16.142 -3.149 -35.065 1.00 77.44 171 CYS A CA 1
ATOM 1410 C C . CYS A 1 171 ? 15.779 -2.309 -36.299 1.00 77.44 171 CYS A C 1
ATOM 1412 O O . CYS A 1 171 ? 16.158 -2.668 -37.415 1.00 77.44 171 CYS A O 1
ATOM 1414 N N . GLN A 1 172 ? 15.085 -1.186 -36.101 1.00 78.81 172 GLN A N 1
ATOM 1415 C CA . GLN A 1 172 ? 14.735 -0.261 -37.176 1.00 78.81 172 GLN A CA 1
ATOM 1416 C C . GLN A 1 172 ? 15.977 0.409 -37.777 1.00 78.81 172 GLN A C 1
ATOM 1418 O O . GLN A 1 172 ? 16.180 0.321 -38.987 1.00 78.81 172 GLN A O 1
ATOM 1423 N N . GLY A 1 173 ? 16.853 0.984 -36.947 1.00 71.38 173 GLY A N 1
ATOM 1424 C CA . GLY A 1 173 ? 18.100 1.599 -37.407 1.00 71.38 173 GLY A CA 1
ATOM 1425 C C . GLY A 1 173 ? 18.993 0.613 -38.165 1.00 71.38 173 GLY A C 1
ATOM 1426 O O . GLY A 1 173 ? 19.535 0.946 -39.218 1.00 71.38 173 GLY A O 1
ATOM 1427 N N . LYS A 1 174 ? 19.074 -0.644 -37.704 1.00 76.25 174 LYS A N 1
ATOM 1428 C CA . LYS A 1 174 ? 19.785 -1.716 -38.417 1.00 76.25 174 LYS A CA 1
ATOM 1429 C C . LYS A 1 174 ? 19.191 -1.977 -39.806 1.00 76.25 174 LYS A C 1
ATOM 1431 O O . LYS A 1 174 ? 19.933 -2.082 -40.781 1.00 76.25 174 LYS A O 1
ATOM 1436 N N . ALA A 1 175 ? 17.866 -2.077 -39.911 1.00 78.56 175 ALA A N 1
ATOM 1437 C CA . ALA A 1 175 ? 17.188 -2.284 -41.191 1.00 78.56 175 ALA A CA 1
ATOM 1438 C C . ALA A 1 175 ? 17.428 -1.119 -42.168 1.00 78.56 175 ALA A C 1
ATOM 1440 O O . ALA A 1 175 ? 17.674 -1.348 -43.354 1.00 78.56 175 ALA A O 1
ATOM 1441 N N . ASP A 1 176 ? 17.411 0.117 -41.670 1.00 74.38 176 ASP A N 1
ATOM 1442 C CA . ASP A 1 176 ? 17.647 1.315 -42.477 1.00 74.38 176 ASP A CA 1
ATOM 1443 C C . ASP A 1 176 ? 19.107 1.423 -42.953 1.00 74.38 176 ASP A C 1
ATOM 1445 O O . ASP A 1 176 ? 19.351 1.786 -44.106 1.00 74.38 176 ASP A O 1
ATOM 1449 N N . LEU A 1 177 ? 20.079 0.992 -42.142 1.00 73.75 177 LEU A N 1
ATOM 1450 C CA . LEU A 1 177 ? 21.483 0.882 -42.560 1.00 73.75 177 LEU A CA 1
ATOM 1451 C C . LEU A 1 177 ? 21.681 -0.142 -43.690 1.00 73.75 177 LEU A C 1
ATOM 1453 O O . LEU A 1 177 ? 22.400 0.142 -44.652 1.00 73.75 177 LEU A O 1
ATOM 1457 N N . TYR A 1 178 ? 21.011 -1.299 -43.636 1.00 77.69 178 TYR A N 1
ATOM 1458 C CA . TYR A 1 178 ? 21.055 -2.271 -44.739 1.00 77.69 178 TYR A CA 1
ATOM 1459 C C . TYR A 1 178 ? 20.465 -1.708 -46.035 1.00 77.69 178 TYR A C 1
ATOM 1461 O O . TYR A 1 178 ? 21.029 -1.918 -47.112 1.00 77.69 178 TYR A O 1
ATOM 1469 N N . ARG A 1 179 ? 19.354 -0.966 -45.944 1.00 75.88 179 ARG A N 1
ATOM 1470 C CA . ARG A 1 179 ? 18.765 -0.283 -47.106 1.00 75.88 179 ARG A CA 1
ATOM 1471 C C . ARG A 1 179 ? 19.750 0.713 -47.704 1.00 75.88 179 ARG A C 1
ATOM 1473 O O . ARG A 1 179 ? 19.972 0.690 -48.911 1.00 75.88 179 ARG A O 1
ATOM 1480 N N . LEU A 1 180 ? 20.384 1.532 -46.865 1.00 74.12 180 LEU A N 1
ATOM 1481 C CA . LEU A 1 180 ? 21.376 2.513 -47.302 1.00 74.12 180 LEU A CA 1
ATOM 1482 C C . LEU A 1 180 ? 22.559 1.854 -48.028 1.00 74.12 180 LEU A C 1
ATOM 1484 O O . LEU A 1 180 ? 22.986 2.353 -49.070 1.00 74.12 180 LEU A O 1
ATOM 1488 N N . LYS A 1 181 ? 23.053 0.710 -47.531 1.00 78.19 181 LYS A N 1
ATOM 1489 C CA . LYS A 1 181 ? 24.103 -0.062 -48.215 1.00 78.19 181 LYS A CA 1
ATOM 1490 C C . LYS A 1 181 ? 23.668 -0.481 -49.620 1.00 78.19 181 LYS A C 1
ATOM 1492 O O . LYS A 1 181 ? 24.388 -0.217 -50.582 1.00 78.19 181 LYS A O 1
ATOM 1497 N N . SER A 1 182 ? 22.482 -1.084 -49.734 1.00 79.62 182 SER A N 1
ATOM 1498 C CA . SER A 1 182 ? 21.930 -1.519 -51.022 1.00 79.62 182 SER A CA 1
ATOM 1499 C C . SER A 1 182 ? 21.800 -0.353 -52.006 1.00 79.62 182 SER A C 1
ATOM 1501 O O . SER A 1 182 ? 22.105 -0.521 -53.185 1.00 79.62 182 SER A O 1
ATOM 1503 N N . PHE A 1 183 ? 21.382 0.828 -51.541 1.00 75.38 183 PHE A N 1
ATOM 1504 C CA . PHE A 1 183 ? 21.287 2.015 -52.394 1.00 75.38 183 PHE A CA 1
ATOM 1505 C C . PHE A 1 183 ? 22.656 2.515 -52.857 1.00 75.38 183 PHE A C 1
ATOM 1507 O O . PHE A 1 183 ? 22.812 2.804 -54.038 1.00 75.38 183 PHE A O 1
ATOM 1514 N N . ARG A 1 184 ? 23.673 2.542 -51.986 1.00 74.94 184 ARG A N 1
ATOM 1515 C CA . ARG A 1 184 ? 25.042 2.931 -52.379 1.00 74.94 184 ARG A CA 1
ATOM 1516 C C . ARG A 1 184 ? 25.683 1.962 -53.372 1.00 74.94 184 ARG A C 1
ATOM 1518 O O . ARG A 1 184 ? 26.522 2.353 -54.180 1.00 74.94 184 ARG A O 1
ATOM 1525 N N . GLU A 1 185 ? 25.343 0.679 -53.307 1.00 81.19 185 GLU A N 1
ATOM 1526 C CA . GLU A 1 185 ? 25.776 -0.303 -54.309 1.00 81.19 185 GLU A CA 1
ATOM 1527 C C . GLU A 1 185 ? 25.111 -0.050 -55.666 1.00 81.19 185 GLU A C 1
ATOM 1529 O O . GLU A 1 185 ? 25.803 -0.029 -56.686 1.00 81.19 185 GLU A O 1
ATOM 1534 N N . GLN A 1 186 ? 23.804 0.231 -55.677 1.00 74.19 186 GLN A N 1
ATOM 1535 C CA . GLN A 1 186 ? 23.086 0.632 -56.891 1.00 74.19 186 GLN A CA 1
ATOM 1536 C C . GLN A 1 186 ? 23.619 1.949 -57.467 1.00 74.19 186 GLN A C 1
ATOM 1538 O O . GLN A 1 186 ? 23.803 2.053 -58.674 1.00 74.19 186 GLN A O 1
ATOM 1543 N N . GLU A 1 187 ? 23.912 2.934 -56.617 1.00 74.06 187 GLU A N 1
ATOM 1544 C CA . GLU A 1 187 ? 24.501 4.2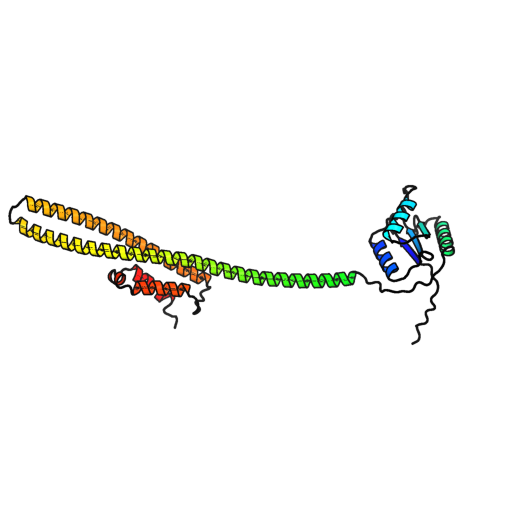18 -57.002 1.00 74.06 187 GLU A CA 1
ATOM 1545 C C . GLU A 1 187 ? 25.860 4.025 -57.686 1.00 74.06 187 GLU A C 1
ATOM 1547 O O . GLU A 1 187 ? 26.068 4.518 -58.793 1.00 74.06 187 GLU A O 1
ATOM 1552 N N . ARG A 1 188 ? 26.760 3.231 -57.086 1.00 78.94 188 ARG A N 1
ATOM 1553 C CA . ARG A 1 188 ? 28.062 2.895 -57.690 1.00 78.94 188 ARG A CA 1
ATOM 1554 C C . ARG A 1 188 ? 27.910 2.222 -59.053 1.00 78.94 188 ARG A C 1
ATOM 1556 O O . ARG A 1 188 ? 28.670 2.534 -59.969 1.00 78.94 188 ARG A O 1
ATOM 1563 N N . HIS A 1 189 ? 26.938 1.322 -59.195 1.00 80.12 189 HIS A N 1
ATOM 1564 C CA . HIS A 1 189 ? 26.657 0.678 -60.474 1.00 80.12 189 HIS A CA 1
ATOM 1565 C C . HIS A 1 189 ? 26.140 1.682 -61.514 1.00 80.12 189 HIS A C 1
ATOM 1567 O O . HIS A 1 189 ? 26.684 1.736 -62.612 1.00 80.12 189 HIS A O 1
ATOM 1573 N N . LEU A 1 190 ? 25.164 2.524 -61.157 1.00 69.62 190 LEU A N 1
ATOM 1574 C CA . LEU A 1 190 ? 24.616 3.555 -62.046 1.00 69.62 190 LEU A CA 1
ATOM 1575 C C . LEU A 1 190 ? 25.684 4.558 -62.489 1.00 69.62 190 LEU A C 1
ATOM 1577 O O . LEU A 1 190 ? 25.759 4.867 -63.672 1.00 69.62 190 LEU A O 1
ATOM 1581 N N . ILE A 1 191 ? 26.553 5.012 -61.582 1.00 76.44 191 ILE A N 1
ATOM 1582 C CA . ILE A 1 191 ? 27.680 5.899 -61.918 1.00 76.44 191 ILE A CA 1
ATOM 1583 C C . ILE A 1 191 ? 28.622 5.220 -62.919 1.00 76.44 191 ILE A C 1
ATOM 1585 O O . ILE A 1 191 ? 29.037 5.843 -63.894 1.00 76.44 191 ILE A O 1
ATOM 1589 N N . SER A 1 192 ? 28.934 3.937 -62.712 1.00 83.75 192 SER A N 1
ATOM 1590 C CA . SER A 1 192 ? 29.765 3.174 -63.649 1.00 83.75 192 SER A CA 1
ATOM 1591 C C . SER A 1 192 ? 29.113 3.045 -65.027 1.00 83.75 192 SER A C 1
ATOM 1593 O O . SER A 1 192 ? 29.812 3.155 -66.030 1.00 83.75 192 SER A O 1
ATOM 1595 N N . VAL A 1 193 ? 27.800 2.800 -65.084 1.00 76.12 193 VAL A N 1
ATOM 1596 C CA . VAL A 1 193 ? 27.042 2.667 -66.338 1.00 76.12 193 VAL A CA 1
ATOM 1597 C C . VAL A 1 193 ? 26.954 4.009 -67.069 1.00 76.12 193 VAL A C 1
ATOM 1599 O O . VAL A 1 193 ? 27.217 4.067 -68.266 1.00 76.12 193 VAL A O 1
ATOM 1602 N N . ILE A 1 194 ? 26.679 5.103 -66.350 1.00 72.81 194 ILE A N 1
ATOM 1603 C CA . ILE A 1 194 ? 26.682 6.462 -66.914 1.00 72.81 194 ILE A CA 1
ATOM 1604 C C . ILE A 1 194 ? 28.064 6.792 -67.489 1.00 72.81 194 ILE A C 1
ATOM 1606 O O . ILE A 1 194 ? 28.145 7.263 -68.618 1.00 72.81 194 ILE A O 1
ATOM 1610 N N . GLY A 1 195 ? 29.146 6.489 -66.764 1.00 75.75 195 GLY A N 1
ATOM 1611 C CA . GLY A 1 195 ? 30.510 6.719 -67.248 1.00 75.75 195 GLY A CA 1
ATOM 1612 C C . GLY A 1 195 ? 30.868 5.898 -68.494 1.00 75.75 195 GLY A C 1
ATOM 1613 O O . GLY A 1 195 ? 31.598 6.381 -69.358 1.00 75.75 195 GLY A O 1
ATOM 1614 N N . GLN A 1 196 ? 30.335 4.676 -68.624 1.00 78.75 196 GLN A N 1
ATOM 1615 C CA . GLN A 1 196 ? 30.480 3.862 -69.839 1.00 78.75 196 GLN A CA 1
ATOM 1616 C C . GLN A 1 196 ? 29.734 4.484 -71.023 1.00 78.75 196 GLN A C 1
ATOM 1618 O O . GLN A 1 196 ? 30.321 4.636 -72.092 1.00 78.75 196 GLN A O 1
ATOM 1623 N N . TRP A 1 197 ? 28.484 4.909 -70.827 1.00 76.25 197 TRP A N 1
ATOM 1624 C CA . TRP A 1 197 ? 27.714 5.571 -71.882 1.00 76.25 197 TRP A CA 1
ATOM 1625 C C . TRP A 1 197 ? 28.285 6.931 -72.273 1.00 76.25 197 TRP A C 1
ATOM 1627 O O . TRP A 1 197 ? 28.230 7.279 -73.442 1.00 76.25 197 TRP A O 1
ATOM 1637 N N . GLU A 1 198 ? 28.885 7.680 -71.347 1.00 75.38 198 GLU A N 1
ATOM 1638 C CA . GLU A 1 198 ? 29.608 8.916 -71.670 1.00 75.38 198 GLU A CA 1
ATOM 1639 C C . GLU A 1 198 ? 30.823 8.656 -72.564 1.00 75.38 198 GLU A C 1
ATOM 1641 O O . GLU A 1 198 ? 31.057 9.399 -73.516 1.00 75.38 198 GLU A O 1
ATOM 1646 N N . ALA A 1 199 ? 31.572 7.583 -72.304 1.00 75.44 199 ALA A N 1
ATOM 1647 C CA . ALA A 1 199 ? 32.694 7.188 -73.150 1.00 75.44 199 ALA A CA 1
ATOM 1648 C C . ALA A 1 199 ? 32.237 6.715 -74.544 1.00 75.44 199 ALA A C 1
ATOM 1650 O O . ALA A 1 199 ? 32.880 7.038 -75.543 1.00 75.44 199 ALA A O 1
ATOM 1651 N N . GLU A 1 200 ? 31.121 5.984 -74.622 1.00 73.62 200 GLU A N 1
ATOM 1652 C CA . GLU A 1 200 ? 30.513 5.551 -75.887 1.00 73.62 200 GLU A CA 1
ATOM 1653 C C . GLU A 1 200 ? 29.934 6.732 -76.678 1.00 73.62 200 GLU A C 1
ATOM 1655 O O . GLU A 1 200 ? 30.173 6.837 -77.877 1.00 73.62 200 GLU A O 1
ATOM 1660 N N . GLU A 1 201 ? 29.232 7.658 -76.022 1.00 68.38 201 GLU A N 1
ATOM 1661 C CA . GLU A 1 201 ? 28.677 8.874 -76.630 1.00 68.38 201 GLU A CA 1
ATOM 1662 C C . GLU A 1 201 ? 29.780 9.709 -77.304 1.00 68.38 201 GLU A C 1
ATOM 1664 O O . GLU A 1 201 ? 29.610 10.155 -78.440 1.00 68.38 201 GLU A O 1
ATOM 1669 N N . ILE A 1 202 ? 30.940 9.845 -76.646 1.00 73.19 202 ILE A N 1
ATOM 1670 C CA . ILE A 1 202 ? 32.128 10.513 -77.201 1.00 73.19 202 ILE A CA 1
ATOM 1671 C C . ILE A 1 202 ? 32.678 9.759 -78.421 1.00 73.19 202 ILE A C 1
ATOM 1673 O O . ILE A 1 202 ? 33.066 10.395 -79.396 1.00 73.19 202 ILE A O 1
ATOM 1677 N N . ALA A 1 203 ? 32.695 8.424 -78.396 1.00 70.62 203 ALA A N 1
ATOM 1678 C CA . ALA A 1 203 ? 33.200 7.610 -79.504 1.00 70.62 203 ALA A CA 1
ATOM 1679 C C . ALA A 1 203 ? 32.266 7.603 -80.732 1.00 70.62 203 ALA A C 1
ATOM 1681 O O . ALA A 1 203 ? 32.743 7.556 -81.864 1.00 70.62 203 ALA A O 1
ATOM 1682 N N . TYR A 1 204 ? 30.945 7.658 -80.528 1.00 66.75 204 TYR A N 1
ATOM 1683 C CA . TYR A 1 204 ? 29.944 7.627 -81.606 1.00 66.75 204 TYR A CA 1
ATOM 1684 C C .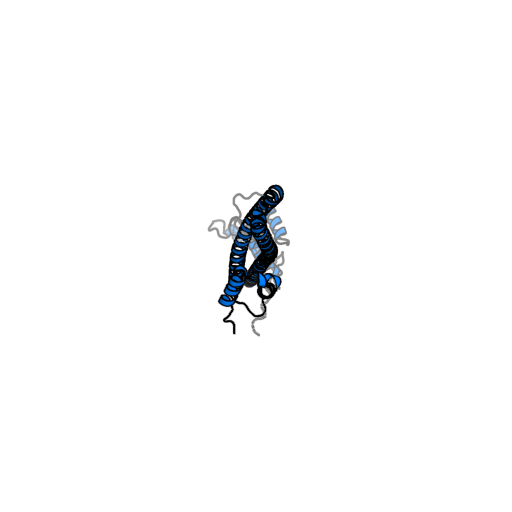 TYR A 1 204 ? 29.623 8.999 -82.206 1.00 66.75 204 TYR A C 1
ATOM 1686 O O . TYR A 1 204 ? 29.123 9.058 -83.332 1.00 66.75 204 TYR A O 1
ATOM 1694 N N . ALA A 1 205 ? 29.923 10.096 -81.503 1.00 60.62 205 ALA A N 1
ATOM 1695 C CA . ALA A 1 205 ? 29.789 11.452 -82.040 1.00 60.62 205 ALA A CA 1
ATOM 1696 C C . ALA A 1 205 ? 30.619 11.670 -83.324 1.00 60.62 205 ALA A C 1
ATOM 1698 O O . ALA A 1 205 ? 30.259 12.512 -84.148 1.00 60.62 205 ALA A O 1
ATOM 1699 N N . ASP A 1 206 ? 31.665 10.865 -83.535 1.00 61.91 206 ASP A N 1
ATOM 1700 C CA . ASP A 1 206 ? 32.508 10.902 -84.731 1.00 61.91 206 ASP A CA 1
ATOM 1701 C C . ASP A 1 206 ? 31.920 10.116 -85.934 1.00 61.91 206 ASP A C 1
ATOM 1703 O O . ASP A 1 206 ? 32.260 10.416 -87.081 1.00 61.91 206 ASP A O 1
ATOM 1707 N N . ASP A 1 207 ? 30.982 9.175 -85.729 1.00 60.19 207 ASP A N 1
ATOM 1708 C CA . ASP A 1 207 ? 30.594 8.159 -86.739 1.00 60.19 207 ASP A CA 1
ATOM 1709 C C . ASP A 1 207 ? 29.160 8.305 -87.324 1.00 60.19 207 ASP A C 1
ATOM 1711 O O . ASP A 1 207 ? 28.665 7.439 -88.041 1.00 60.19 207 ASP A O 1
ATOM 1715 N N . HIS A 1 208 ? 28.475 9.430 -87.078 1.00 56.38 208 HIS A N 1
ATOM 1716 C CA . HIS A 1 208 ? 27.226 9.871 -87.750 1.00 56.38 208 HIS A CA 1
ATOM 1717 C C . HIS A 1 208 ? 26.002 8.909 -87.726 1.00 56.38 208 HIS A C 1
ATOM 1719 O O . HIS A 1 208 ? 25.012 9.157 -88.422 1.00 56.38 208 HIS A O 1
ATOM 1725 N N . SER A 1 209 ? 25.994 7.847 -86.912 1.00 62.81 209 SER A N 1
ATOM 1726 C CA . SER A 1 209 ? 24.826 6.960 -86.747 1.00 62.81 209 SER A CA 1
ATOM 1727 C C . SER A 1 209 ? 23.803 7.538 -85.752 1.00 62.81 209 SER A C 1
ATOM 1729 O O . SER A 1 209 ? 23.970 7.450 -84.535 1.00 62.81 209 SER A O 1
ATOM 1731 N N . SER A 1 210 ? 22.726 8.137 -86.274 1.00 67.62 210 SER A N 1
ATOM 1732 C CA . SER A 1 210 ? 21.732 8.899 -85.493 1.00 67.62 210 SER A CA 1
ATOM 1733 C C . SER A 1 210 ? 20.932 8.070 -84.474 1.00 67.62 210 SER A C 1
ATOM 1735 O O . SER A 1 210 ? 20.574 8.589 -83.419 1.00 67.62 210 SER A O 1
ATOM 1737 N N . ASP A 1 211 ? 20.636 6.798 -84.754 1.00 73.88 211 ASP A N 1
ATOM 1738 C CA . ASP A 1 211 ? 19.715 6.007 -83.917 1.00 73.88 211 ASP A CA 1
ATOM 1739 C C . ASP A 1 211 ? 20.387 5.463 -82.647 1.00 73.88 211 ASP A C 1
ATOM 1741 O O . ASP A 1 211 ? 19.778 5.435 -81.575 1.00 73.88 211 ASP A O 1
ATOM 1745 N N . HIS A 1 212 ? 21.668 5.084 -82.733 1.00 69.38 212 HIS A N 1
ATOM 1746 C CA . HIS A 1 212 ? 22.437 4.646 -81.564 1.00 69.38 212 HIS A CA 1
ATOM 1747 C C . HIS A 1 212 ? 22.724 5.796 -80.596 1.00 69.38 212 HIS A C 1
ATOM 1749 O O . HIS A 1 212 ? 22.669 5.595 -79.383 1.00 69.38 212 HIS A O 1
ATOM 1755 N N . TYR A 1 213 ? 22.943 7.003 -81.123 1.00 72.25 213 TYR A N 1
ATOM 1756 C CA . TYR A 1 213 ? 23.134 8.204 -80.315 1.00 72.25 213 TYR A CA 1
ATOM 1757 C C . TYR A 1 213 ? 21.880 8.551 -79.493 1.00 72.25 213 TYR A C 1
ATOM 1759 O O . TYR A 1 213 ? 21.965 8.745 -78.281 1.00 72.25 213 TYR A O 1
ATOM 1767 N N . ILE A 1 214 ? 20.692 8.545 -80.114 1.00 77.12 214 ILE A N 1
ATOM 1768 C CA . ILE A 1 214 ? 19.423 8.853 -79.425 1.00 77.12 214 ILE A CA 1
ATOM 1769 C C . ILE A 1 214 ? 19.131 7.844 -78.302 1.00 77.12 214 ILE A C 1
ATOM 1771 O O . ILE A 1 214 ? 18.702 8.233 -77.210 1.00 77.12 214 ILE A O 1
ATOM 1775 N N . LEU A 1 215 ? 19.385 6.552 -78.540 1.00 78.19 215 LEU A N 1
ATOM 1776 C CA . LEU A 1 215 ? 19.192 5.509 -77.530 1.00 78.19 215 LEU A CA 1
ATOM 1777 C C . LEU A 1 215 ? 20.155 5.670 -76.340 1.00 78.19 215 LEU A C 1
ATOM 1779 O O . LEU A 1 215 ? 19.723 5.550 -75.193 1.00 78.19 215 LEU A O 1
ATOM 1783 N N . ALA A 1 216 ? 21.431 5.983 -76.593 1.00 73.88 216 ALA A N 1
ATOM 1784 C CA . ALA A 1 216 ? 22.424 6.215 -75.540 1.00 73.88 216 ALA A CA 1
ATOM 1785 C C . ALA A 1 216 ? 22.065 7.430 -74.665 1.00 73.88 216 ALA A C 1
ATOM 1787 O O . ALA A 1 216 ? 22.100 7.339 -73.436 1.00 73.88 216 ALA A O 1
ATOM 1788 N N . VAL A 1 217 ? 21.633 8.536 -75.283 1.00 75.69 217 VAL A N 1
ATOM 1789 C CA . VAL A 1 217 ? 21.196 9.749 -74.569 1.00 75.69 217 VAL A CA 1
ATOM 1790 C C . VAL A 1 217 ? 19.957 9.480 -73.708 1.00 75.69 217 VAL A C 1
ATOM 1792 O O . VAL A 1 217 ? 19.913 9.901 -72.552 1.00 75.69 217 VAL A O 1
ATOM 1795 N N . THR A 1 218 ? 18.977 8.736 -74.229 1.00 80.69 218 THR A N 1
ATOM 1796 C CA . THR A 1 218 ? 17.745 8.403 -73.487 1.00 80.69 218 THR A CA 1
ATOM 1797 C C . THR A 1 218 ? 18.050 7.515 -72.276 1.00 80.69 218 THR A C 1
ATOM 1799 O O . THR A 1 218 ? 17.642 7.831 -71.161 1.00 80.69 218 THR A O 1
ATOM 1802 N N . ASN A 1 219 ? 18.853 6.461 -72.459 1.00 78.69 219 ASN A N 1
ATOM 1803 C CA . ASN A 1 219 ? 19.251 5.566 -71.369 1.00 78.69 219 ASN A CA 1
ATOM 1804 C C . ASN A 1 219 ? 20.047 6.302 -70.276 1.00 78.69 219 ASN A C 1
ATOM 1806 O O . ASN A 1 219 ? 19.826 6.081 -69.083 1.00 78.69 219 ASN A O 1
ATOM 1810 N N . LYS A 1 220 ? 20.942 7.221 -70.666 1.00 79.81 220 LYS A N 1
ATOM 1811 C CA . LYS A 1 220 ? 21.688 8.082 -69.737 1.00 79.81 220 LYS A CA 1
ATOM 1812 C C . LYS A 1 220 ? 20.757 8.972 -68.918 1.00 79.81 220 LYS A C 1
ATOM 1814 O O . LYS A 1 220 ? 20.953 9.100 -67.710 1.00 79.81 220 LYS A O 1
ATOM 1819 N N . GLN A 1 221 ? 19.742 9.558 -69.551 1.00 82.50 221 GLN A N 1
ATOM 1820 C CA . GLN A 1 221 ? 18.764 10.406 -68.874 1.00 82.50 221 GLN A CA 1
ATOM 1821 C C . GLN A 1 221 ? 17.918 9.610 -67.863 1.00 82.50 221 GLN A C 1
ATOM 1823 O O . GLN A 1 221 ? 17.745 10.063 -66.730 1.00 82.50 221 GLN A O 1
ATOM 1828 N N . ASP A 1 222 ? 17.494 8.393 -68.214 1.00 82.62 222 ASP A N 1
ATOM 1829 C CA . ASP A 1 222 ? 16.775 7.493 -67.301 1.00 82.62 222 ASP A CA 1
ATOM 1830 C C . ASP A 1 222 ? 17.643 7.086 -66.094 1.00 82.62 222 ASP A C 1
ATOM 1832 O O . ASP A 1 222 ? 17.188 7.117 -64.945 1.00 82.62 222 ASP A O 1
ATOM 1836 N N . ALA A 1 223 ? 18.924 6.771 -66.322 1.00 77.38 223 ALA A N 1
ATOM 1837 C CA . ALA A 1 223 ? 19.864 6.464 -65.243 1.00 77.38 223 ALA A CA 1
ATOM 1838 C C . ALA A 1 223 ? 20.132 7.674 -64.330 1.00 77.38 223 ALA A C 1
ATOM 1840 O O . ALA A 1 223 ? 20.242 7.507 -63.113 1.00 77.38 223 ALA A O 1
ATOM 1841 N N . GLN A 1 224 ? 20.187 8.893 -64.877 1.00 78.38 224 GLN A N 1
ATOM 1842 C CA . GLN A 1 224 ? 20.302 10.130 -64.092 1.00 78.38 224 GLN A CA 1
ATOM 1843 C C . GLN A 1 224 ? 19.046 10.403 -63.248 1.00 78.38 224 GLN A C 1
ATOM 1845 O O . GLN A 1 224 ? 19.153 10.822 -62.087 1.00 78.38 224 GLN A O 1
ATOM 1850 N N . GLU A 1 225 ? 17.852 10.133 -63.780 1.00 85.81 225 GLU A N 1
ATOM 1851 C CA . GLU A 1 225 ? 16.607 10.242 -63.014 1.00 85.81 225 GLU A CA 1
ATOM 1852 C C . GLU A 1 225 ? 16.577 9.217 -61.868 1.00 85.81 225 GLU A C 1
ATOM 1854 O O . GLU A 1 225 ? 16.230 9.552 -60.729 1.00 85.81 225 GLU A O 1
ATOM 1859 N N . GLN A 1 226 ? 17.001 7.978 -62.133 1.00 79.75 226 GLN A N 1
ATOM 1860 C CA . GLN A 1 226 ? 17.110 6.935 -61.114 1.00 79.75 226 GLN A CA 1
ATOM 1861 C C . GLN A 1 226 ? 18.141 7.292 -60.031 1.00 79.75 226 GLN A C 1
ATOM 1863 O O . GLN A 1 226 ? 17.870 7.102 -58.844 1.00 79.75 226 GLN A O 1
ATOM 1868 N N . LEU A 1 227 ? 19.278 7.881 -60.413 1.00 76.88 227 LEU A N 1
ATOM 1869 C CA . LEU A 1 227 ? 20.288 8.386 -59.480 1.00 76.88 227 LEU A CA 1
ATOM 1870 C C . LEU A 1 227 ? 19.711 9.475 -58.561 1.00 76.88 227 LEU A C 1
ATOM 1872 O O . LEU A 1 227 ? 19.896 9.431 -57.345 1.00 76.88 227 LEU A O 1
ATOM 1876 N N . THR A 1 228 ? 18.938 10.406 -59.125 1.00 80.50 228 THR A N 1
ATOM 1877 C CA . THR A 1 228 ? 18.276 11.482 -58.367 1.00 80.50 228 THR A CA 1
ATOM 1878 C C . THR A 1 228 ? 17.264 10.924 -57.361 1.00 80.50 228 THR A C 1
ATOM 1880 O O . THR A 1 228 ? 17.217 11.364 -56.208 1.00 80.50 228 THR A O 1
ATOM 1883 N N . LYS A 1 229 ? 16.481 9.910 -57.758 1.00 82.38 229 LYS A N 1
ATOM 1884 C CA . LYS A 1 229 ? 15.550 9.209 -56.857 1.00 82.38 229 LYS A CA 1
ATOM 1885 C C . LYS A 1 229 ? 16.290 8.487 -55.728 1.00 82.38 229 LYS A C 1
ATOM 1887 O O . LYS A 1 229 ? 15.887 8.611 -54.571 1.00 82.38 229 LYS A O 1
ATOM 1892 N N . ASN A 1 230 ? 17.386 7.794 -56.041 1.00 77.38 230 ASN A N 1
ATOM 1893 C CA . ASN A 1 230 ? 18.214 7.114 -55.043 1.00 77.38 230 ASN A CA 1
ATOM 1894 C C . ASN A 1 230 ? 18.807 8.104 -54.029 1.00 77.38 230 ASN A C 1
ATOM 1896 O O . ASN A 1 230 ? 18.749 7.850 -52.825 1.00 77.38 230 ASN A O 1
ATOM 1900 N N . PHE A 1 231 ? 19.277 9.268 -54.489 1.00 74.56 231 PHE A N 1
ATOM 1901 C CA . PHE A 1 231 ? 19.780 10.327 -53.614 1.00 74.56 231 PHE A CA 1
ATOM 1902 C C . PHE A 1 231 ? 18.699 10.863 -52.660 1.00 74.56 231 PHE A C 1
ATOM 1904 O O . PHE A 1 231 ? 18.933 10.992 -51.458 1.00 74.56 231 PHE A O 1
ATOM 1911 N N . ALA A 1 232 ? 17.484 11.113 -53.162 1.00 77.44 232 ALA A N 1
ATOM 1912 C CA . ALA A 1 232 ? 16.371 11.573 -52.330 1.00 77.44 232 ALA A CA 1
ATOM 1913 C C . ALA A 1 232 ? 15.997 10.556 -51.231 1.00 77.44 232 ALA A C 1
ATOM 1915 O O . ALA A 1 232 ? 15.777 10.942 -50.080 1.00 77.44 232 ALA A O 1
ATOM 1916 N N . ILE A 1 233 ? 15.973 9.260 -51.562 1.00 76.06 233 ILE A N 1
ATOM 1917 C CA . ILE A 1 233 ? 15.707 8.181 -50.596 1.00 76.06 233 ILE A CA 1
ATOM 1918 C C . ILE A 1 233 ? 16.831 8.098 -49.554 1.00 76.06 233 ILE A C 1
ATOM 1920 O O . ILE A 1 233 ? 16.558 7.993 -48.358 1.00 76.06 233 ILE A O 1
ATOM 1924 N N . GLN A 1 234 ? 18.091 8.216 -49.976 1.00 75.06 234 GLN A N 1
ATOM 1925 C CA . GLN A 1 234 ? 19.238 8.252 -49.071 1.00 75.06 234 GLN A CA 1
ATOM 1926 C C . GLN A 1 234 ? 19.155 9.418 -48.076 1.00 75.06 234 GLN A C 1
ATOM 1928 O O . GLN A 1 234 ? 19.386 9.218 -46.883 1.00 75.06 234 GLN A O 1
ATOM 1933 N N . CYS A 1 235 ? 18.759 10.616 -48.518 1.00 73.44 235 CYS A N 1
ATOM 1934 C CA . CYS A 1 235 ? 18.529 11.742 -47.613 1.00 73.44 235 CYS A CA 1
ATOM 1935 C C . CYS A 1 235 ? 17.443 11.438 -46.567 1.00 73.44 235 CYS A C 1
ATOM 1937 O O . CYS A 1 235 ? 17.636 11.742 -45.389 1.00 73.44 235 CYS A O 1
ATOM 1939 N N . GLN A 1 236 ? 16.329 10.814 -46.964 1.00 77.44 236 GLN A N 1
ATOM 1940 C CA . GLN A 1 236 ? 15.256 10.433 -46.034 1.00 77.44 236 GLN A CA 1
ATOM 1941 C C . GLN A 1 236 ? 15.728 9.404 -45.000 1.00 77.44 236 GLN A C 1
ATOM 1943 O O . GLN A 1 236 ? 15.452 9.562 -43.810 1.00 77.44 236 GLN A O 1
ATOM 1948 N N . ILE A 1 237 ? 16.483 8.392 -45.438 1.00 74.25 237 ILE A N 1
ATOM 1949 C CA . ILE A 1 237 ? 17.063 7.376 -44.552 1.00 74.25 237 ILE A CA 1
ATOM 1950 C C . ILE A 1 237 ? 18.025 8.024 -43.547 1.00 74.25 237 ILE A C 1
ATOM 1952 O O . ILE A 1 237 ? 17.945 7.741 -42.354 1.00 74.25 237 ILE A O 1
ATOM 1956 N N . ASN A 1 238 ? 18.877 8.953 -43.986 1.00 71.50 238 ASN A N 1
ATOM 1957 C CA . ASN A 1 238 ? 19.811 9.647 -43.094 1.00 71.50 238 ASN A CA 1
ATOM 1958 C C . ASN A 1 238 ? 19.089 10.485 -42.026 1.00 71.50 238 ASN A C 1
ATOM 1960 O O . ASN A 1 238 ? 19.505 10.510 -40.867 1.00 71.50 238 ASN A O 1
ATOM 1964 N N . VAL A 1 239 ? 17.987 11.152 -42.389 1.00 73.81 239 VAL A N 1
ATOM 1965 C CA . VAL A 1 239 ? 17.147 11.877 -41.421 1.00 73.81 239 VAL A CA 1
ATOM 1966 C C . VAL A 1 239 ? 16.529 10.908 -40.411 1.00 73.81 239 VAL A C 1
ATOM 1968 O O . VAL A 1 239 ? 16.589 11.176 -39.211 1.00 73.81 239 VAL A O 1
ATOM 1971 N N . ALA A 1 240 ? 15.991 9.773 -40.867 1.00 72.25 240 ALA A N 1
ATOM 1972 C CA . ALA A 1 240 ? 15.407 8.757 -39.991 1.00 72.25 240 ALA A CA 1
ATOM 1973 C C . ALA A 1 240 ? 16.436 8.178 -39.004 1.00 72.25 240 ALA A C 1
ATOM 1975 O O . ALA A 1 240 ? 16.149 8.066 -37.812 1.00 72.25 240 ALA A O 1
ATOM 1976 N N . LEU A 1 241 ? 17.657 7.895 -39.470 1.00 71.94 241 LEU A N 1
ATOM 1977 C CA . LEU A 1 241 ? 18.756 7.431 -38.620 1.00 71.94 241 LEU A CA 1
ATOM 1978 C C . LEU A 1 241 ? 19.130 8.467 -37.550 1.00 71.94 241 LEU A C 1
ATOM 1980 O O . LEU A 1 241 ? 19.301 8.106 -36.388 1.00 71.94 241 LEU A O 1
ATOM 1984 N N . ASN A 1 242 ? 19.190 9.755 -37.897 1.00 71.12 242 ASN A N 1
ATOM 1985 C CA . ASN A 1 242 ? 19.478 10.818 -36.927 1.00 71.12 242 ASN A CA 1
ATOM 1986 C C . ASN A 1 242 ? 18.384 10.974 -35.860 1.00 71.12 242 ASN A C 1
ATOM 1988 O O . ASN A 1 242 ? 18.696 11.236 -34.699 1.00 71.12 242 ASN A O 1
ATOM 1992 N N . VAL A 1 243 ? 17.108 10.824 -36.232 1.00 73.06 243 VAL A N 1
ATOM 1993 C CA . VAL A 1 243 ? 15.997 10.826 -35.263 1.00 73.06 243 VAL A CA 1
ATOM 1994 C C . VAL A 1 243 ? 16.116 9.618 -34.336 1.00 73.06 243 VAL A C 1
ATOM 1996 O O . VAL A 1 243 ? 16.148 9.784 -33.120 1.00 73.06 243 VAL A O 1
ATOM 1999 N N . CYS A 1 244 ? 16.310 8.427 -34.909 1.00 73.06 244 CYS A N 1
ATOM 2000 C CA . CYS A 1 244 ? 16.496 7.194 -34.150 1.00 73.06 244 CYS A CA 1
ATOM 2001 C C . CYS A 1 244 ? 17.667 7.291 -33.158 1.00 73.06 244 CYS A C 1
ATOM 2003 O O . CYS A 1 244 ? 17.571 6.772 -32.050 1.00 73.06 244 CYS A O 1
ATOM 2005 N N . GLN A 1 245 ? 18.761 7.966 -33.529 1.00 75.12 245 GLN A N 1
ATOM 2006 C CA . GLN A 1 245 ? 19.913 8.184 -32.650 1.00 75.12 245 GLN A CA 1
ATOM 2007 C C . GLN A 1 245 ? 19.521 8.978 -31.402 1.00 75.12 245 GLN A C 1
ATOM 2009 O O . GLN A 1 245 ? 19.819 8.560 -30.287 1.00 75.12 245 GLN A O 1
ATOM 2014 N N . LYS A 1 246 ? 18.838 10.112 -31.587 1.00 75.06 246 LYS A N 1
ATOM 2015 C CA . LYS A 1 246 ? 18.429 10.986 -30.481 1.00 75.06 246 LYS A CA 1
ATOM 2016 C C . LYS A 1 246 ? 17.449 10.293 -29.543 1.00 75.06 246 LYS A C 1
ATOM 2018 O O . LYS A 1 246 ? 17.577 10.434 -28.331 1.00 75.06 246 LYS A O 1
ATOM 2023 N N . ASP A 1 247 ? 16.519 9.518 -30.094 1.00 74.12 247 ASP A N 1
ATOM 2024 C CA . ASP A 1 247 ? 15.557 8.756 -29.295 1.00 74.12 247 ASP A CA 1
ATOM 2025 C C . ASP A 1 247 ? 16.259 7.668 -28.469 1.00 74.12 247 ASP A C 1
ATOM 2027 O O . ASP A 1 247 ? 15.946 7.482 -27.293 1.00 74.12 247 ASP A O 1
ATOM 2031 N N . ILE A 1 248 ? 17.256 6.989 -29.050 1.00 73.19 248 ILE A N 1
ATOM 2032 C CA . ILE A 1 248 ? 18.108 6.031 -28.331 1.00 73.19 248 ILE A CA 1
ATOM 2033 C C . ILE A 1 248 ? 18.855 6.725 -27.183 1.00 73.19 248 ILE A C 1
ATOM 2035 O O . ILE A 1 248 ? 18.812 6.239 -26.054 1.00 73.19 248 ILE A O 1
ATOM 2039 N N . GLU A 1 249 ? 19.508 7.861 -27.444 1.00 74.88 249 GLU A N 1
ATOM 2040 C CA . GLU A 1 249 ? 20.248 8.622 -26.425 1.00 74.88 249 GLU A CA 1
ATOM 2041 C C . GLU A 1 249 ? 19.338 9.074 -25.271 1.00 74.88 249 GLU A C 1
ATOM 2043 O O . GLU A 1 249 ? 19.703 8.931 -24.101 1.00 74.88 249 GLU A O 1
ATOM 2048 N N . GLN A 1 250 ? 18.135 9.560 -25.590 1.00 80.81 250 GLN A N 1
ATOM 2049 C CA . GLN A 1 250 ? 17.144 9.992 -24.606 1.00 80.81 250 GLN A CA 1
ATOM 2050 C C . GLN A 1 250 ? 16.646 8.825 -23.741 1.00 80.81 250 GLN A C 1
ATOM 2052 O O . GLN A 1 250 ? 16.593 8.951 -22.519 1.00 80.81 250 GLN A O 1
ATOM 2057 N N . ILE A 1 251 ? 16.327 7.674 -24.340 1.00 75.06 251 ILE A N 1
ATOM 2058 C CA . ILE A 1 251 ? 15.878 6.491 -23.587 1.00 75.06 251 ILE A CA 1
ATOM 2059 C C . ILE A 1 251 ? 16.993 5.965 -22.676 1.00 75.06 251 ILE A C 1
ATOM 2061 O O . ILE A 1 251 ? 16.723 5.571 -21.541 1.00 75.06 251 ILE A O 1
ATOM 2065 N N . CYS A 1 252 ? 18.250 5.982 -23.133 1.00 71.44 252 CYS A N 1
ATOM 2066 C CA . CYS A 1 252 ? 19.395 5.632 -22.290 1.00 71.44 252 CYS A CA 1
ATOM 2067 C C . CYS A 1 252 ? 19.515 6.568 -21.077 1.00 71.44 252 CYS A C 1
ATOM 2069 O O . CYS A 1 252 ? 19.748 6.095 -19.966 1.00 71.44 252 CYS A O 1
ATOM 2071 N N . PHE A 1 253 ? 19.307 7.873 -21.268 1.00 77.06 253 PHE A N 1
ATOM 2072 C CA . PHE A 1 253 ? 19.287 8.837 -20.167 1.00 77.06 253 PHE A CA 1
ATOM 2073 C C . PHE A 1 253 ? 18.121 8.601 -19.193 1.00 77.06 253 PHE A C 1
ATOM 2075 O O . PHE A 1 253 ? 18.297 8.699 -17.983 1.00 77.06 253 PHE A O 1
ATOM 2082 N N . GLU A 1 254 ? 16.930 8.266 -19.684 1.00 76.25 254 GLU A N 1
ATOM 2083 C CA . GLU A 1 254 ? 15.775 7.971 -18.824 1.00 76.25 254 GLU A CA 1
ATOM 2084 C C . GLU A 1 254 ? 15.997 6.707 -17.985 1.00 76.25 254 GLU A C 1
ATOM 2086 O O . GLU A 1 254 ? 15.735 6.711 -16.784 1.00 76.25 254 GLU A O 1
ATOM 2091 N N . LEU A 1 255 ? 16.561 5.655 -18.586 1.00 73.06 255 LEU A N 1
ATOM 2092 C CA . LEU A 1 255 ? 16.962 4.446 -17.865 1.00 73.06 255 LEU A CA 1
ATOM 2093 C C . LEU A 1 255 ? 17.991 4.753 -16.765 1.00 73.06 255 LEU A C 1
ATOM 2095 O O . LEU A 1 255 ? 17.874 4.230 -15.662 1.00 73.06 255 LEU A O 1
ATOM 2099 N N . GLU A 1 256 ? 18.959 5.635 -17.022 1.00 71.00 256 GLU A N 1
ATOM 2100 C CA . GLU A 1 256 ? 19.920 6.097 -16.009 1.00 71.00 256 GLU A CA 1
ATOM 2101 C C . GLU A 1 256 ? 19.260 6.741 -14.789 1.00 71.00 256 GLU A C 1
ATOM 2103 O O . GLU A 1 256 ? 19.682 6.481 -13.660 1.00 71.00 256 GLU A O 1
ATOM 2108 N N . GLN A 1 257 ? 18.244 7.578 -15.014 1.00 77.00 257 GLN A N 1
ATOM 2109 C CA . GLN A 1 257 ? 17.517 8.233 -13.927 1.00 77.00 257 GLN A CA 1
ATOM 2110 C C . GLN A 1 257 ? 16.706 7.225 -13.109 1.00 77.00 257 GLN A C 1
ATOM 2112 O O . GLN A 1 257 ? 16.703 7.307 -11.886 1.00 77.00 257 GLN A O 1
ATOM 2117 N N . ILE A 1 258 ? 16.069 6.243 -13.760 1.00 75.81 258 ILE A N 1
ATOM 2118 C CA . ILE A 1 258 ? 15.287 5.197 -13.076 1.00 75.81 258 ILE A CA 1
ATOM 2119 C C . ILE A 1 258 ? 16.168 4.375 -12.119 1.00 75.81 258 ILE A C 1
ATOM 2121 O O . ILE A 1 258 ? 15.717 3.986 -11.041 1.00 75.81 258 ILE A O 1
ATOM 2125 N N . TYR A 1 259 ? 17.430 4.143 -12.489 1.00 69.50 259 TYR A N 1
ATOM 2126 C CA . TYR A 1 259 ? 18.391 3.376 -11.692 1.00 69.50 259 TYR A CA 1
ATOM 2127 C C . TYR A 1 259 ? 19.291 4.237 -10.786 1.00 69.50 259 TYR A C 1
ATOM 2129 O O . TYR A 1 259 ? 20.307 3.742 -10.292 1.00 69.50 259 TYR A O 1
ATOM 2137 N N . ASP A 1 260 ? 18.954 5.514 -10.559 1.00 66.38 260 ASP A N 1
ATOM 2138 C CA . ASP A 1 260 ? 19.713 6.447 -9.707 1.00 66.38 260 ASP A CA 1
ATOM 2139 C C . ASP A 1 260 ? 21.226 6.494 -10.032 1.00 66.38 260 ASP A C 1
ATOM 2141 O O . ASP A 1 260 ? 22.077 6.652 -9.151 1.00 66.38 260 ASP A O 1
ATOM 2145 N N . GLY A 1 261 ? 21.596 6.297 -11.304 1.00 58.62 261 GLY A N 1
ATOM 2146 C CA . GLY A 1 261 ? 22.994 6.243 -11.745 1.00 58.62 261 GLY A CA 1
ATOM 2147 C C . GLY A 1 261 ? 23.813 5.053 -11.217 1.00 58.62 261 GLY A C 1
ATOM 2148 O O . GLY A 1 261 ? 25.029 5.020 -11.427 1.00 58.62 261 GLY A O 1
ATOM 2149 N N . ARG A 1 262 ? 23.196 4.069 -10.547 1.00 55.94 262 ARG A N 1
ATOM 2150 C CA . ARG A 1 262 ? 23.875 2.855 -10.069 1.00 55.94 262 ARG A CA 1
ATOM 2151 C C . ARG A 1 262 ? 23.833 1.764 -11.130 1.00 55.94 262 ARG A C 1
ATOM 2153 O O . ARG A 1 262 ? 22.924 0.943 -11.169 1.00 55.94 262 ARG A O 1
ATOM 2160 N N . PHE A 1 263 ? 24.862 1.733 -11.971 1.00 54.66 263 PHE A N 1
ATOM 2161 C CA . PHE A 1 263 ? 25.129 0.616 -12.879 1.00 54.66 263 PHE A CA 1
ATOM 2162 C C . PHE A 1 263 ? 26.050 -0.404 -12.240 1.00 54.66 263 PHE A C 1
ATOM 2164 O O . PHE A 1 263 ? 27.215 -0.555 -12.605 1.00 54.66 263 PHE A O 1
ATOM 2171 N N . ASP A 1 264 ? 25.519 -1.122 -11.264 1.00 51.31 264 ASP A N 1
ATOM 2172 C CA . ASP A 1 264 ? 26.231 -2.256 -10.702 1.00 51.31 264 ASP A CA 1
ATOM 2173 C C . ASP A 1 264 ? 26.382 -3.362 -11.770 1.00 51.31 264 ASP A C 1
ATOM 2175 O O . ASP A 1 264 ? 25.637 -3.446 -12.748 1.00 51.31 264 ASP A O 1
ATOM 2179 N N . ARG A 1 265 ? 27.351 -4.265 -11.590 1.00 45.75 265 ARG A N 1
ATOM 2180 C CA . ARG A 1 265 ? 27.716 -5.319 -12.566 1.00 45.75 265 ARG A CA 1
ATOM 2181 C C . ARG A 1 265 ? 26.585 -6.310 -12.926 1.00 45.75 265 ARG A C 1
ATOM 2183 O O . ARG A 1 265 ? 26.808 -7.193 -13.750 1.00 45.75 265 ARG A O 1
ATOM 2190 N N . GLY A 1 266 ? 25.403 -6.186 -12.319 1.00 48.38 266 GLY A N 1
ATOM 2191 C CA . GLY A 1 266 ? 24.233 -7.043 -12.528 1.00 48.38 266 GLY A CA 1
ATOM 2192 C C . GLY A 1 266 ? 23.219 -6.561 -13.574 1.00 48.38 266 GLY A C 1
ATOM 2193 O O . GLY A 1 266 ? 22.288 -7.305 -13.864 1.00 48.38 266 GLY A O 1
ATOM 2194 N N . TYR A 1 267 ? 23.361 -5.365 -14.161 1.00 58.09 267 TYR A N 1
ATOM 2195 C CA . TYR A 1 267 ? 22.319 -4.814 -15.044 1.00 58.09 267 TYR A CA 1
ATOM 2196 C C . TYR A 1 267 ? 22.410 -5.334 -16.487 1.00 58.09 267 TYR A C 1
ATOM 2198 O O . TYR A 1 267 ? 22.929 -4.694 -17.407 1.00 58.09 267 TYR A O 1
ATOM 2206 N N . GLU A 1 268 ? 21.846 -6.525 -16.671 1.00 55.19 268 GLU A N 1
ATOM 2207 C CA . GLU A 1 268 ? 21.670 -7.240 -17.937 1.00 55.19 268 GLU A CA 1
ATOM 2208 C C . GLU A 1 268 ? 21.086 -6.382 -19.083 1.00 55.19 268 GLU A C 1
ATOM 2210 O O . GLU A 1 268 ? 21.600 -6.479 -20.197 1.00 55.19 268 GLU A O 1
ATOM 2215 N N . PRO A 1 269 ? 20.132 -5.454 -18.866 1.00 50.78 269 PRO A N 1
ATOM 2216 C CA . PRO A 1 269 ? 19.514 -4.751 -19.990 1.00 50.78 269 PRO A CA 1
ATOM 2217 C C . PRO A 1 269 ? 20.362 -3.665 -20.666 1.00 50.78 269 PRO A C 1
ATOM 2219 O O . PRO A 1 269 ? 20.227 -3.408 -21.861 1.00 50.78 269 PRO A O 1
ATOM 2222 N N . ILE A 1 270 ? 21.274 -3.031 -19.928 1.00 53.88 270 ILE A N 1
ATOM 2223 C CA . ILE A 1 270 ? 22.239 -2.085 -20.511 1.00 53.88 270 ILE A CA 1
ATOM 2224 C C . ILE A 1 270 ? 23.406 -2.846 -21.132 1.00 53.88 270 ILE A C 1
ATOM 2226 O O . ILE A 1 270 ? 23.938 -2.454 -22.168 1.00 53.88 270 ILE A O 1
ATOM 2230 N N . ARG A 1 271 ? 23.748 -4.007 -20.571 1.00 59.09 271 ARG A N 1
ATOM 2231 C CA . ARG A 1 271 ? 24.649 -4.950 -21.227 1.00 59.09 271 ARG A CA 1
ATOM 2232 C C . ARG A 1 271 ? 24.087 -5.430 -22.566 1.00 59.09 271 ARG A C 1
ATOM 2234 O O . ARG A 1 271 ? 24.836 -5.510 -23.531 1.00 59.09 271 ARG A O 1
ATOM 2241 N N . GLU A 1 272 ? 22.786 -5.686 -22.663 1.00 60.00 272 GLU A N 1
ATOM 2242 C CA . GLU A 1 272 ? 22.125 -5.994 -23.936 1.00 60.00 272 GLU A CA 1
ATOM 2243 C C . GLU A 1 272 ? 22.207 -4.835 -24.930 1.00 60.00 272 GLU A C 1
ATOM 2245 O O . GLU A 1 272 ? 22.441 -5.074 -26.113 1.00 60.00 272 GLU A O 1
ATOM 2250 N N . TYR A 1 273 ? 22.085 -3.588 -24.465 1.00 62.25 273 TYR A N 1
ATOM 2251 C CA . TYR A 1 273 ? 22.353 -2.408 -25.289 1.00 62.25 273 TYR A CA 1
ATOM 2252 C C . TYR A 1 273 ? 23.784 -2.420 -25.849 1.00 62.25 273 TYR A C 1
ATOM 2254 O O . TYR A 1 273 ? 23.956 -2.244 -27.053 1.00 62.25 273 TYR A O 1
ATOM 2262 N N . TYR A 1 274 ? 24.795 -2.722 -25.027 1.00 60.72 274 TYR A N 1
ATOM 2263 C CA . TYR A 1 274 ? 26.183 -2.847 -25.488 1.00 60.72 274 TYR A CA 1
ATOM 2264 C C . TYR A 1 274 ? 26.397 -4.002 -26.449 1.00 60.72 274 TYR A C 1
ATOM 2266 O O . TYR A 1 274 ? 27.079 -3.833 -27.449 1.00 60.72 274 TYR A O 1
ATOM 2274 N N . VAL A 1 275 ? 25.784 -5.156 -26.195 1.00 66.00 275 VAL A N 1
ATOM 2275 C CA . VAL A 1 275 ? 25.861 -6.302 -27.104 1.00 66.00 275 VAL A CA 1
ATOM 2276 C C . VAL A 1 275 ? 25.227 -5.951 -28.450 1.00 66.00 275 VAL A C 1
ATOM 2278 O O . VAL A 1 275 ? 25.786 -6.281 -29.490 1.00 66.00 275 VAL A O 1
ATOM 2281 N N . LEU A 1 276 ? 24.091 -5.247 -28.464 1.00 63.88 276 LEU A N 1
ATOM 2282 C CA . LEU A 1 276 ? 23.457 -4.780 -29.700 1.00 63.88 276 LEU A CA 1
ATOM 2283 C C . LEU A 1 276 ? 24.335 -3.769 -30.447 1.00 63.88 276 LEU A C 1
ATOM 2285 O O . LEU A 1 276 ? 24.484 -3.875 -31.666 1.00 63.88 276 LEU A O 1
ATOM 2289 N N . LEU A 1 277 ? 24.934 -2.827 -29.722 1.00 63.31 277 LEU A N 1
ATOM 2290 C CA . LEU A 1 277 ? 25.853 -1.828 -30.259 1.00 63.31 277 LEU A CA 1
ATOM 2291 C C . LEU A 1 277 ? 27.140 -2.433 -30.806 1.00 63.31 277 LEU A C 1
ATOM 2293 O O . LEU A 1 277 ? 27.527 -2.098 -31.918 1.00 63.31 277 LEU A O 1
ATOM 2297 N N . ASP A 1 278 ? 27.782 -3.327 -30.061 1.00 65.38 278 ASP A N 1
ATOM 2298 C CA . ASP A 1 278 ? 28.991 -4.026 -30.487 1.00 65.38 278 ASP A CA 1
ATOM 2299 C C . ASP A 1 278 ? 28.687 -4.914 -31.692 1.00 65.38 278 ASP A C 1
ATOM 2301 O O . ASP A 1 278 ? 29.418 -4.876 -32.680 1.00 65.38 278 ASP A O 1
ATOM 2305 N N . ASN A 1 279 ? 27.557 -5.627 -31.687 1.00 67.25 279 ASN A N 1
ATOM 2306 C CA . ASN A 1 279 ? 27.118 -6.394 -32.850 1.00 67.25 279 ASN A CA 1
ATOM 2307 C C . ASN A 1 279 ? 26.951 -5.510 -34.091 1.00 67.25 279 ASN A C 1
ATOM 2309 O O . ASN A 1 279 ? 27.288 -5.950 -35.181 1.00 67.25 279 ASN A O 1
ATOM 2313 N N . LEU A 1 280 ? 26.449 -4.280 -33.945 1.00 63.28 280 LEU A N 1
ATOM 2314 C CA . LEU A 1 280 ? 26.332 -3.308 -35.038 1.00 63.28 280 LEU A CA 1
ATOM 2315 C C . LEU A 1 280 ? 27.683 -2.702 -35.440 1.00 63.28 280 LEU A C 1
ATOM 2317 O O . LEU A 1 280 ? 27.951 -2.536 -36.627 1.00 63.28 280 LEU A O 1
ATOM 2321 N N . ARG A 1 281 ? 28.534 -2.382 -34.462 1.00 63.91 281 ARG A N 1
ATOM 2322 C CA . ARG A 1 281 ? 29.865 -1.789 -34.642 1.00 63.91 281 ARG A CA 1
ATOM 2323 C C . ARG A 1 281 ? 30.807 -2.726 -35.385 1.00 63.91 281 ARG A C 1
ATOM 2325 O O . ARG A 1 281 ? 31.612 -2.257 -36.182 1.00 63.91 281 ARG A O 1
ATOM 2332 N N . PHE A 1 282 ? 30.719 -4.022 -35.101 1.00 66.38 282 PHE A N 1
ATOM 2333 C CA . PHE A 1 282 ? 31.549 -5.056 -35.710 1.00 66.38 282 PHE A CA 1
ATOM 2334 C C . PHE A 1 282 ? 30.869 -5.765 -36.883 1.00 66.38 282 PHE A C 1
ATOM 2336 O O . PHE A 1 282 ? 31.485 -6.653 -37.469 1.00 66.38 282 PHE A O 1
ATOM 2343 N N . ASP A 1 283 ? 29.641 -5.382 -37.254 1.00 65.12 283 ASP A N 1
ATOM 2344 C CA . ASP A 1 283 ? 28.989 -5.915 -38.447 1.00 65.12 283 ASP A CA 1
ATOM 2345 C C . ASP A 1 283 ? 29.740 -5.407 -39.694 1.00 65.12 283 ASP A C 1
ATOM 2347 O O . ASP A 1 283 ? 29.665 -4.212 -40.012 1.00 65.12 283 ASP A O 1
ATOM 2351 N N . PRO A 1 284 ? 30.442 -6.284 -40.442 1.00 62.97 284 PRO A N 1
ATOM 2352 C CA . PRO A 1 284 ? 31.215 -5.883 -41.617 1.00 62.97 284 PRO A CA 1
ATOM 2353 C C . PRO A 1 284 ? 30.337 -5.192 -42.657 1.00 62.97 284 PRO A C 1
ATOM 2355 O O . PRO A 1 284 ? 30.790 -4.317 -43.388 1.00 62.97 284 PRO A O 1
ATOM 2358 N N . THR A 1 285 ? 29.050 -5.552 -42.700 1.00 59.00 285 THR A N 1
ATOM 2359 C CA . THR A 1 285 ? 28.119 -4.963 -43.655 1.00 59.00 285 THR A CA 1
ATOM 2360 C C . THR A 1 285 ? 27.810 -3.501 -43.354 1.00 59.00 285 THR A C 1
ATOM 2362 O O . THR A 1 285 ? 27.521 -2.755 -44.287 1.00 59.00 285 THR A O 1
ATOM 2365 N N . VAL A 1 286 ? 27.912 -3.091 -42.091 1.00 59.88 286 VAL A N 1
ATOM 2366 C CA . VAL A 1 286 ? 27.592 -1.743 -41.621 1.00 59.88 286 VAL A CA 1
ATOM 2367 C C . VAL A 1 286 ? 28.843 -0.864 -41.546 1.00 59.88 286 VAL A C 1
ATOM 2369 O O . VAL A 1 286 ? 28.766 0.331 -41.838 1.00 59.88 286 VAL A O 1
ATOM 2372 N N . ILE A 1 287 ? 30.007 -1.454 -41.248 1.00 63.62 287 ILE A N 1
ATOM 2373 C CA . ILE A 1 287 ? 31.317 -0.776 -41.263 1.00 63.62 287 ILE A CA 1
ATOM 2374 C C . ILE A 1 287 ? 31.588 -0.112 -42.624 1.00 63.62 287 ILE A C 1
ATOM 2376 O O . ILE A 1 287 ? 32.024 1.041 -42.671 1.00 63.62 287 ILE A O 1
ATOM 2380 N N . ASP A 1 288 ? 31.252 -0.793 -43.725 1.00 60.97 288 ASP A N 1
ATOM 2381 C CA . ASP A 1 288 ? 31.427 -0.287 -45.098 1.00 60.97 288 ASP A CA 1
ATOM 2382 C C . ASP A 1 288 ? 30.638 1.004 -45.386 1.00 60.97 288 ASP A C 1
ATOM 2384 O O . ASP A 1 288 ? 30.940 1.734 -46.332 1.00 60.97 288 ASP A O 1
ATOM 2388 N N . VAL A 1 289 ? 29.604 1.297 -44.591 1.00 59.56 289 VAL A N 1
ATOM 2389 C CA . VAL A 1 289 ? 28.740 2.467 -44.786 1.00 59.56 289 VAL A CA 1
ATOM 2390 C C . VAL A 1 289 ? 29.366 3.736 -44.176 1.00 59.56 289 VAL A C 1
ATOM 2392 O O . VAL A 1 289 ? 28.909 4.830 -44.508 1.00 59.56 289 VAL A O 1
ATOM 2395 N N . GLN A 1 290 ? 30.433 3.635 -43.360 1.00 57.56 290 GLN A N 1
ATOM 2396 C CA . GLN A 1 290 ? 31.128 4.768 -42.707 1.00 57.56 290 GLN A CA 1
ATOM 2397 C C . GLN A 1 290 ? 30.157 5.875 -42.245 1.00 57.56 290 GLN A C 1
ATOM 2399 O O . GLN A 1 290 ? 30.277 7.034 -42.636 1.00 57.56 290 GLN A O 1
ATOM 2404 N N . HIS A 1 291 ? 29.114 5.499 -41.498 1.00 65.31 291 HIS A N 1
ATOM 2405 C CA . HIS A 1 291 ? 27.992 6.395 -41.218 1.00 65.31 291 HIS A CA 1
ATOM 2406 C C . HIS A 1 291 ? 28.113 7.070 -39.846 1.00 65.31 291 HIS A C 1
ATOM 2408 O O . HIS A 1 291 ? 28.347 6.398 -38.835 1.00 65.31 291 HIS A O 1
ATOM 2414 N N . ASP A 1 292 ? 27.853 8.380 -39.807 1.00 67.19 292 ASP A N 1
ATOM 2415 C CA . ASP A 1 292 ? 27.888 9.217 -38.600 1.00 67.19 292 ASP A CA 1
ATOM 2416 C C . ASP A 1 292 ? 27.029 8.653 -37.466 1.00 67.19 292 ASP A C 1
ATOM 2418 O O . ASP A 1 292 ? 27.406 8.755 -36.309 1.00 67.19 292 ASP A O 1
ATOM 2422 N N . PHE A 1 293 ? 25.926 7.972 -37.787 1.00 64.94 293 PHE A N 1
ATOM 2423 C CA . PHE A 1 293 ? 25.074 7.281 -36.810 1.00 64.94 293 PHE A CA 1
ATOM 2424 C C . PHE A 1 293 ? 25.859 6.339 -35.881 1.00 64.94 293 PHE A C 1
ATOM 2426 O O . PHE A 1 293 ? 25.759 6.473 -34.665 1.00 64.94 293 PHE A O 1
ATOM 2433 N N . ILE A 1 294 ? 26.668 5.413 -36.421 1.00 66.38 294 ILE A N 1
ATOM 2434 C CA . ILE A 1 294 ? 27.434 4.465 -35.588 1.00 66.38 294 ILE A CA 1
ATOM 2435 C C . ILE A 1 294 ? 28.552 5.183 -34.842 1.00 66.38 294 ILE A C 1
ATOM 2437 O O . ILE A 1 294 ? 28.770 4.910 -33.662 1.00 66.38 294 ILE A O 1
ATOM 2441 N N . SER A 1 295 ? 29.237 6.113 -35.511 1.00 70.12 295 SER A N 1
ATOM 2442 C CA . SER A 1 295 ? 30.309 6.901 -34.899 1.00 70.12 295 SER A CA 1
ATOM 2443 C C . SER A 1 295 ? 29.792 7.718 -33.711 1.00 70.12 295 SER A C 1
ATOM 2445 O O . SER A 1 295 ? 30.379 7.687 -32.632 1.00 70.12 295 SER A O 1
ATOM 2447 N N . ASN A 1 296 ? 28.643 8.373 -33.870 1.00 69.12 296 ASN A N 1
ATOM 2448 C CA . ASN A 1 296 ? 28.022 9.200 -32.845 1.00 69.12 296 ASN A CA 1
ATOM 2449 C C . ASN A 1 296 ? 27.452 8.364 -31.699 1.00 69.12 296 ASN A C 1
ATOM 2451 O O . ASN A 1 296 ? 27.656 8.741 -30.545 1.00 69.12 296 ASN A O 1
ATOM 2455 N N . LEU A 1 297 ? 26.818 7.217 -31.984 1.00 67.75 297 LEU A N 1
ATOM 2456 C CA . LEU A 1 297 ? 26.358 6.299 -30.935 1.00 67.75 297 LEU A CA 1
ATOM 2457 C C . LEU A 1 297 ? 27.548 5.757 -30.127 1.00 67.75 297 LEU A C 1
ATOM 2459 O O . LEU A 1 297 ? 27.507 5.756 -28.900 1.00 67.75 297 LEU A O 1
ATOM 2463 N N . CYS A 1 298 ? 28.643 5.375 -30.796 1.00 68.94 298 CYS A N 1
ATOM 2464 C CA . CYS A 1 298 ? 29.881 4.953 -30.131 1.00 68.94 298 CYS A CA 1
ATOM 2465 C C . CYS A 1 298 ? 30.528 6.097 -29.334 1.00 68.94 298 CYS A C 1
ATOM 2467 O O . CYS A 1 298 ? 31.029 5.889 -28.235 1.00 68.94 298 CYS A O 1
ATOM 2469 N N . ALA A 1 299 ? 30.531 7.323 -29.857 1.00 71.19 299 ALA A N 1
ATOM 2470 C CA . ALA A 1 299 ? 31.068 8.480 -29.147 1.00 71.19 299 ALA A CA 1
ATOM 2471 C C . ALA A 1 299 ? 30.203 8.862 -27.937 1.00 71.19 299 ALA A C 1
ATOM 2473 O O . ALA A 1 299 ? 30.727 9.336 -26.929 1.00 71.19 299 ALA A O 1
ATOM 2474 N N . PHE A 1 300 ? 28.884 8.688 -28.021 1.00 68.00 300 PHE A N 1
ATOM 2475 C CA . PHE A 1 300 ? 27.966 8.852 -26.898 1.00 68.00 300 PHE A CA 1
ATOM 2476 C C . PHE A 1 300 ? 28.277 7.837 -25.793 1.00 68.00 300 PHE A C 1
ATOM 2478 O O . PHE A 1 300 ? 28.522 8.245 -24.656 1.00 68.00 300 PHE A O 1
ATOM 2485 N N . THR A 1 301 ? 28.387 6.548 -26.126 1.00 65.25 301 THR A N 1
ATOM 2486 C CA . THR A 1 301 ? 28.705 5.507 -25.137 1.00 65.25 301 THR A CA 1
ATOM 2487 C C . THR A 1 301 ? 30.102 5.661 -24.543 1.00 65.25 301 THR A C 1
ATOM 2489 O O . THR A 1 301 ? 30.249 5.659 -23.322 1.00 65.25 301 THR A O 1
ATOM 2492 N N . CYS A 1 302 ? 31.129 5.896 -25.361 1.00 67.94 302 CYS A N 1
ATOM 2493 C CA . CYS A 1 302 ? 32.492 6.115 -24.873 1.00 67.94 302 CYS A CA 1
ATOM 2494 C C . CYS A 1 302 ? 32.600 7.346 -23.957 1.00 67.94 302 CYS A C 1
ATOM 2496 O O . CYS A 1 302 ? 33.275 7.277 -22.934 1.00 67.94 302 CYS A O 1
ATOM 2498 N N . ARG A 1 303 ? 31.927 8.466 -24.270 1.00 70.06 303 ARG A N 1
ATOM 2499 C CA . ARG A 1 303 ? 31.932 9.661 -23.399 1.00 70.06 303 ARG A CA 1
ATOM 2500 C C . ARG A 1 303 ? 31.261 9.412 -22.055 1.00 70.06 303 ARG A C 1
ATOM 2502 O O . ARG A 1 303 ? 31.656 10.015 -21.062 1.00 70.06 303 ARG A O 1
ATOM 2509 N N . ARG A 1 304 ? 30.225 8.578 -22.041 1.00 64.06 304 ARG A N 1
ATOM 2510 C CA . ARG A 1 304 ? 29.404 8.346 -20.854 1.00 64.06 304 ARG A CA 1
ATOM 2511 C C . ARG A 1 304 ? 30.002 7.275 -19.934 1.00 64.06 304 ARG A C 1
ATOM 2513 O O . ARG A 1 304 ? 29.842 7.383 -18.725 1.00 64.06 304 ARG A O 1
ATOM 2520 N N . TYR A 1 305 ? 30.747 6.310 -20.485 1.00 62.06 305 TYR A N 1
ATOM 2521 C CA . TYR A 1 305 ? 31.190 5.121 -19.740 1.00 62.06 305 TYR A CA 1
ATOM 2522 C C . TYR A 1 305 ? 32.677 4.761 -19.892 1.00 62.06 305 TYR A C 1
ATOM 2524 O O . TYR A 1 305 ? 33.155 3.862 -19.209 1.00 62.06 305 TYR A O 1
ATOM 2532 N N . GLY A 1 306 ? 33.443 5.467 -20.727 1.00 53.91 306 GLY A N 1
ATOM 2533 C CA . GLY A 1 306 ? 34.870 5.199 -20.963 1.00 53.91 306 GLY A CA 1
ATOM 2534 C C . GLY A 1 306 ? 35.816 5.511 -19.793 1.00 53.91 306 GLY A C 1
ATOM 2535 O O . GLY A 1 306 ? 37.019 5.362 -19.958 1.00 53.91 306 GLY A O 1
ATOM 2536 N N . ASN A 1 307 ? 35.287 5.932 -18.638 1.00 46.31 307 ASN A N 1
ATOM 2537 C CA . ASN A 1 307 ? 36.041 6.178 -17.400 1.00 46.31 307 ASN A CA 1
ATOM 2538 C C . ASN A 1 307 ? 35.727 5.155 -16.289 1.00 46.31 307 ASN A C 1
ATOM 2540 O O . ASN A 1 307 ? 36.048 5.401 -15.128 1.00 46.31 307 ASN A O 1
ATOM 2544 N N . ILE A 1 308 ? 35.053 4.046 -16.608 1.00 47.66 308 ILE A N 1
ATOM 2545 C CA . ILE A 1 308 ? 34.835 2.955 -15.651 1.00 47.66 308 ILE A CA 1
ATOM 2546 C C . ILE A 1 308 ? 36.038 2.005 -15.752 1.00 47.66 308 ILE A C 1
ATOM 2548 O O . ILE A 1 308 ? 36.013 1.062 -16.543 1.00 47.66 308 ILE A O 1
ATOM 2552 N N . ASP A 1 309 ? 37.093 2.315 -14.992 1.00 35.41 309 ASP A N 1
ATOM 2553 C CA . ASP A 1 309 ? 38.184 1.382 -14.651 1.00 35.41 309 ASP A CA 1
ATOM 2554 C C . ASP A 1 309 ? 37.695 0.283 -13.682 1.00 35.41 309 ASP A C 1
ATOM 2556 O O . ASP A 1 309 ? 36.945 0.603 -12.726 1.00 35.41 309 ASP A O 1
#

Organism: NCBI:txid392033